Protein 3HPD (pdb70)

Organism: Pyrococcus horikoshii (strain ATCC 700860 / DSM 12428 / JCM 9974 / NBRC 100139 / OT-3) (NCBI:txid70601)

Secondary structure (DSSP, 8-state):
-HHHHHHHHHHHHH--EEEEE--TTTHHHHHHHHHHHT-EEEE---TTTHHHHHHH-SEEEEE-TT--HHHHHHHHHHHHHHHHHT--EEEE-TTBTTBHHHHHHHHHHHHH--SEEEEEHHHHHHHHHHH--HHHHHHHHHHHHHHTTSEEEEESSSEEEE-SS-EEEE----GGGGGSTTHHHHHHHHHHHHHTTS-HHHHHHHHHHHHHHHHHHHHHH--SHHHHHHHHHHHHHH--HHHHHHH--EEEE-

Foldseek 3Di:
DVLLQVLLVQLQVVQFEEEEQEDPVCPVVLQLLSVLSRHHYDYDQDPVCLLVVLVRGLAYEYYCQPDDPSSLVSLQVNLLNCVVVVRAYFYELPCAQVDVVSLVSSVSSLVSNHAEYEYAPNRLVNNLVVLVVVVVVQVSQLSSLVSSQHWYWHDDCWIWIGNNPWIKIFNFADPCVVVEPCLSVSLSSQLRSSVSRDHNRSSSNSSCQQQSLQLVVLCVVPVDHPSSSVSSSVSSNVDHDVSCVPRTDMDIDD

Sequence (254 aa):
MKFIIEALKRVRERRPLVHNITNFVVMNTTANALLALGASPVMAHAEEELEEMIRLADAVVINIGTLDSGWRRSMVKATEIANELGKPIVLDPVGAGATKFRTRVSLEILSRGVDVLKGNFGEISALLGEEGGEEEAKKLTMNAAREFNTTVAVTGAVDYVSDGRRTFAVYNGHELLGRVTGTGCMVAALTGAFVAVTEPLKATTSALVTFGIAAEKAYEEAKYPGSFHVKLYDWLYRINENVIRTYAKVREVE

Radius of gyration: 16.46 Å; Cα contacts (8 Å, |Δi|>4): 525; chains: 1; bounding box: 43×42×45 Å

CATH classification: 3.40.1190.20

Nearest PDB structures (foldseek):
  3hpd-assembly1_A  TM=1.004E+00  e=6.805E-45  Pyrococcus horikoshii OT3
  1ekq-assembly2_B  TM=9.619E-01  e=1.894E-26  Bacillus subtilis
  1esq-assembly1_B  TM=9.571E-01  e=2.449E-26  Bacillus subtilis
  5cge-assembly1_A  TM=9.390E-01  e=1.093E-20  Staphylococcus aureus subsp. aureus MRSA252
  6k28-assembly1_C  TM=9.525E-01  e=1.827E-20  Klebsiella pneumoniae

Structure (mmCIF, N/CA/C/O backbone):
data_3HPD
#
_entry.id   3HPD
#
_cell.length_a   112.242
_cell.length_b   112.242
_cell.length_c   112.242
_cell.angle_alpha   90.00
_cell.angle_beta   90.00
_cell.angle_gamma   90.00
#
_symmetry.space_group_name_H-M   'I 2 3'
#
loop_
_entity.id
_entity.type
_entity.pdbx_description
1 polymer 'Hydroxyethylthiazole kinase'
2 non-polymer 'PHOSPHATE ION'
3 water water
#
loop_
_atom_site.group_PDB
_atom_site.id
_atom_site.type_symbol
_atom_site.label_atom_id
_atom_site.label_alt_id
_atom_site.label_comp_id
_atom_site.label_asym_id
_atom_site.label_entity_id
_atom_site.label_seq_id
_atom_site.pdbx_PDB_ins_code
_atom_site.Cartn_x
_atom_site.Cartn_y
_atom_site.Cartn_z
_atom_site.occupancy
_atom_site.B_iso_or_equiv
_atom_site.auth_seq_id
_atom_site.auth_comp_id
_atom_site.auth_asym_id
_atom_site.auth_atom_id
_atom_site.pdbx_PDB_model_num
ATOM 1 N N . MET A 1 1 ? 13.097 26.823 57.349 1.00 41.46 1 MET A N 1
ATOM 2 C CA . MET A 1 1 ? 11.696 26.403 57.086 1.00 40.98 1 MET A CA 1
ATOM 3 C C . MET A 1 1 ? 10.795 27.439 57.770 1.00 39.39 1 MET A C 1
ATOM 4 O O . MET A 1 1 ? 10.988 27.762 58.941 1.00 38.87 1 MET A O 1
ATOM 9 N N . LYS A 1 2 ? 9.825 27.964 57.026 1.00 36.56 2 LYS A N 1
ATOM 10 C CA . LYS A 1 2 ? 8.911 29.004 57.508 1.00 33.05 2 LYS A CA 1
ATOM 11 C C . LYS A 1 2 ? 8.198 28.822 58.857 1.00 29.25 2 LYS A C 1
ATOM 12 O O . LYS A 1 2 ? 8.142 29.764 59.652 1.00 27.51 2 LYS A O 1
ATOM 18 N N . PHE A 1 3 ? 7.647 27.640 59.123 1.00 26.08 3 PHE A N 1
ATOM 19 C CA . PHE A 1 3 ? 6.944 27.436 60.388 1.00 22.37 3 PHE A CA 1
ATOM 20 C C . PHE A 1 3 ? 7.869 27.504 61.598 1.00 20.28 3 PHE A C 1
ATOM 21 O O . PHE A 1 3 ? 7.409 27.691 62.726 1.00 17.31 3 PHE A O 1
ATOM 29 N N . ILE A 1 4 ? 9.170 27.358 61.359 1.00 18.38 4 ILE A N 1
ATOM 30 C CA . ILE A 1 4 ? 10.155 27.412 62.439 1.00 18.35 4 ILE A CA 1
ATOM 31 C C . ILE A 1 4 ? 10.364 28.860 62.864 1.00 18.06 4 ILE A C 1
ATOM 32 O O . ILE A 1 4 ? 10.387 29.173 64.055 1.00 17.01 4 ILE A O 1
ATOM 37 N N . ILE A 1 5 ? 10.522 29.739 61.880 1.00 18.16 5 ILE A N 1
ATOM 38 C CA . ILE A 1 5 ? 10.713 31.160 62.143 1.00 19.13 5 ILE A CA 1
ATOM 39 C C . ILE A 1 5 ? 9.478 31.705 62.851 1.00 18.49 5 ILE A C 1
ATOM 40 O O . ILE A 1 5 ? 9.580 32.470 63.809 1.00 18.01 5 ILE A O 1
ATOM 45 N N . GLU A 1 6 ? 8.306 31.292 62.386 1.00 19.10 6 GLU A N 1
ATOM 46 C CA . GLU A 1 6 ? 7.064 31.750 62.987 1.00 19.87 6 GLU A CA 1
ATOM 47 C C . GLU A 1 6 ? 6.858 31.201 64.396 1.00 18.65 6 GLU A C 1
ATOM 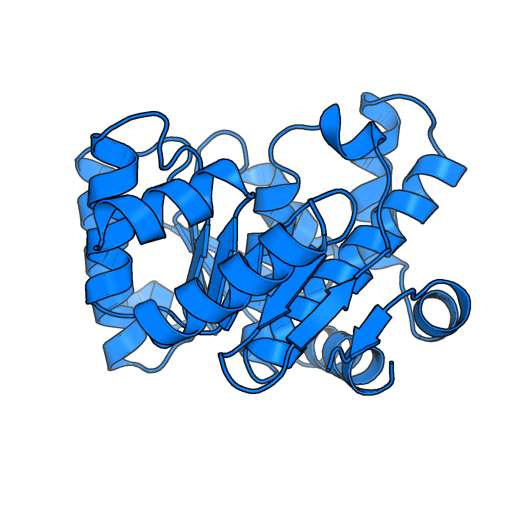48 O O . GLU A 1 6 ? 6.334 31.897 65.265 1.00 17.33 6 GLU A O 1
ATOM 54 N N . ALA A 1 7 ? 7.271 29.958 64.627 1.00 18.01 7 ALA A N 1
ATOM 55 C CA . ALA A 1 7 ? 7.127 29.357 65.952 1.00 17.64 7 ALA A CA 1
ATOM 56 C C . ALA A 1 7 ? 8.001 30.103 66.965 1.00 18.16 7 ALA A C 1
ATOM 57 O O . ALA A 1 7 ? 7.567 30.394 68.086 1.00 16.27 7 ALA A O 1
ATOM 59 N N . LEU A 1 8 ? 9.233 30.406 66.566 1.00 16.14 8 LEU A N 1
ATOM 60 C CA . LEU A 1 8 ? 10.161 31.117 67.438 1.00 16.03 8 LEU A CA 1
ATOM 61 C C . LEU A 1 8 ? 9.576 32.470 67.807 1.00 17.75 8 LEU A C 1
ATOM 62 O O . LEU A 1 8 ? 9.619 32.881 68.965 1.00 16.17 8 LEU A O 1
ATOM 67 N N . LYS A 1 9 ? 9.030 33.160 66.811 1.00 17.16 9 LYS A N 1
ATOM 68 C CA . LYS A 1 9 ? 8.429 34.463 67.042 1.00 18.46 9 LYS A CA 1
ATOM 69 C C . LYS A 1 9 ? 7.276 34.341 68.032 1.00 17.16 9 LYS A C 1
ATOM 70 O O . LYS A 1 9 ? 7.131 35.178 68.926 1.00 16.53 9 LYS A O 1
ATOM 76 N N . ARG A 1 10 ? 6.465 33.294 67.881 1.00 17.01 10 ARG A N 1
ATOM 77 C CA . ARG A 1 10 ? 5.333 33.076 68.780 1.00 18.90 10 ARG A CA 1
ATOM 78 C C . ARG A 1 10 ? 5.785 32.816 70.215 1.00 18.31 10 ARG A C 1
ATOM 79 O O . ARG A 1 10 ? 5.165 33.296 71.166 1.00 16.87 10 ARG A O 1
ATOM 87 N N . VAL A 1 11 ? 6.858 32.048 70.371 1.00 16.18 11 VAL A N 1
ATOM 88 C CA . VAL A 1 11 ? 7.375 31.757 71.704 1.00 15.34 11 VAL A CA 1
ATOM 89 C C . VAL A 1 11 ? 7.791 33.055 72.384 1.00 15.71 11 VAL A C 1
ATOM 90 O O . VAL A 1 11 ? 7.459 33.299 73.541 1.00 16.51 11 VAL A O 1
ATOM 94 N N . ARG A 1 12 ? 8.508 33.896 71.651 1.00 15.81 12 ARG A N 1
ATOM 95 C CA . ARG A 1 12 ? 8.982 35.150 72.207 1.00 16.62 12 ARG A CA 1
ATOM 96 C C . ARG A 1 12 ? 7.892 36.188 72.450 1.00 17.71 12 ARG A C 1
ATOM 97 O O . ARG A 1 12 ? 8.001 37.001 73.370 1.00 17.23 12 ARG A O 1
ATOM 105 N N . GLU A 1 13 ? 6.840 36.155 71.641 1.00 18.97 13 GLU A N 1
ATOM 106 C CA . GLU A 1 13 ? 5.739 37.100 71.812 1.00 20.91 13 GLU A CA 1
ATOM 107 C C . GLU A 1 13 ? 4.850 36.678 72.979 1.00 20.00 13 GLU A C 1
ATOM 108 O O . GLU A 1 13 ? 4.434 37.509 73.784 1.00 20.75 13 GLU A O 1
ATOM 114 N N . ARG A 1 14 ? 4.574 35.380 73.071 1.00 19.20 14 ARG A N 1
ATOM 115 C CA . ARG A 1 14 ? 3.711 34.850 74.121 1.00 18.96 14 ARG A CA 1
ATOM 116 C C . ARG A 1 14 ? 4.391 34.540 75.454 1.00 18.48 14 ARG A C 1
ATOM 117 O O . ARG A 1 14 ? 3.721 34.483 76.487 1.00 16.70 14 ARG A O 1
ATOM 125 N N . ARG A 1 15 ? 5.707 34.335 75.434 1.00 16.79 15 ARG A N 1
ATOM 126 C CA . ARG A 1 15 ? 6.459 34.032 76.654 1.00 17.75 15 ARG A CA 1
ATOM 127 C C . ARG A 1 15 ? 5.739 32.963 77.488 1.00 14.61 15 ARG A C 1
ATOM 128 O O . ARG A 1 15 ? 5.349 33.210 78.627 1.00 14.03 15 ARG A O 1
ATOM 136 N N . PRO A 1 16 ? 5.567 31.753 76.936 1.00 14.01 16 PRO A N 1
ATOM 137 C CA . PRO A 1 16 ? 4.882 30.683 77.667 1.00 12.00 16 PRO A CA 1
ATOM 138 C C . PRO A 1 16 ? 5.585 30.238 78.954 1.00 13.91 16 PRO A C 1
ATOM 139 O O . PRO A 1 16 ? 6.812 30.299 79.059 1.00 13.32 16 PRO A O 1
ATOM 143 N N . LEU A 1 17 ? 4.791 29.802 79.929 1.00 11.64 17 LEU A N 1
ATOM 144 C CA . LEU A 1 17 ? 5.321 29.310 81.198 1.00 11.42 17 LEU A CA 1
ATOM 145 C C . LEU A 1 17 ? 5.434 27.797 81.036 1.00 12.08 17 LEU A C 1
ATOM 146 O O . LEU A 1 17 ? 4.437 27.120 80.792 1.00 12.91 17 LEU A O 1
ATOM 151 N N . VAL A 1 18 ? 6.647 27.271 81.161 1.00 10.44 18 VAL A N 1
ATOM 152 C CA . VAL A 1 18 ? 6.865 25.841 80.994 1.00 10.37 18 VAL A CA 1
ATOM 153 C C . VAL A 1 18 ? 7.209 25.188 82.322 1.00 11.84 18 VAL A C 1
ATOM 154 O O . VAL A 1 18 ? 8.261 25.450 82.905 1.00 10.57 18 VAL A O 1
ATOM 158 N N . HIS A 1 19 ? 6.299 24.345 82.797 1.00 11.50 19 HIS A N 1
ATOM 159 C CA . HIS A 1 19 ? 6.469 23.641 84.060 1.00 11.74 19 HIS A CA 1
ATOM 160 C C . HIS A 1 19 ? 7.365 22.420 83.884 1.00 11.59 19 HIS A C 1
ATOM 161 O O . HIS A 1 19 ? 7.054 21.524 83.099 1.00 10.67 19 HIS A O 1
ATOM 168 N N . ASN A 1 20 ? 8.473 22.385 84.621 1.00 10.23 20 ASN A N 1
ATOM 169 C CA . ASN A 1 20 ? 9.408 21.266 84.543 1.00 11.10 20 ASN A CA 1
ATOM 170 C C . ASN A 1 20 ? 9.448 20.434 85.819 1.00 11.38 20 ASN A C 1
ATOM 171 O O . ASN A 1 20 ? 9.602 20.971 86.919 1.00 10.20 20 ASN A O 1
ATOM 176 N N . ILE A 1 21 ? 9.285 19.124 85.663 1.00 9.96 21 ILE A N 1
ATOM 177 C CA . ILE A 1 21 ? 9.403 18.179 86.769 1.00 11.41 21 ILE A CA 1
ATOM 178 C C . ILE A 1 21 ? 10.599 17.455 86.175 1.00 11.28 21 ILE A C 1
ATOM 179 O O . ILE A 1 21 ? 10.458 16.530 85.377 1.00 10.16 21 ILE A O 1
ATOM 184 N N . THR A 1 22 ? 11.786 17.905 86.558 1.00 11.94 22 THR A N 1
ATOM 185 C CA . THR A 1 22 ? 12.995 17.394 85.946 1.00 11.20 22 THR A CA 1
ATOM 186 C C . THR A 1 22 ? 14.075 16.807 86.860 1.00 10.28 22 THR A C 1
ATOM 187 O O . THR A 1 22 ? 13.843 16.585 88.051 1.00 10.92 22 THR A O 1
ATOM 191 N N . ASN A 1 23 ? 15.254 16.547 86.297 1.00 10.43 23 ASN A N 1
ATOM 192 C CA . ASN A 1 23 ? 16.337 15.945 87.072 1.00 9.09 23 ASN A CA 1
ATOM 193 C C . ASN A 1 23 ? 17.308 16.956 87.680 1.00 10.76 23 ASN A C 1
ATOM 194 O O . ASN A 1 23 ? 17.452 18.076 87.194 1.00 8.90 23 ASN A O 1
ATOM 199 N N . PHE A 1 24 ? 17.966 16.544 88.760 1.00 10.22 24 PHE A N 1
ATOM 200 C CA . PHE A 1 24 ? 18.881 17.407 89.498 1.00 10.65 24 PHE A CA 1
ATOM 201 C C . PHE A 1 24 ? 20.061 17.976 88.736 1.00 11.32 24 PHE A C 1
ATOM 202 O O . PHE A 1 24 ? 20.562 19.048 89.076 1.00 12.73 24 PHE A O 1
ATOM 210 N N . VAL A 1 25 ? 20.509 17.267 87.711 1.00 9.83 25 VAL A N 1
ATOM 211 C CA . VAL A 1 25 ? 21.654 17.716 86.932 1.00 10.76 25 VAL A CA 1
ATOM 212 C C . VAL A 1 25 ? 21.316 18.862 85.983 1.00 11.03 25 VAL A C 1
ATOM 213 O O . VAL A 1 25 ? 22.179 19.683 85.666 1.00 13.01 25 VAL A O 1
ATOM 217 N N . VAL A 1 26 ? 20.060 18.939 85.554 1.00 11.11 26 VAL A N 1
ATOM 218 C CA . VAL A 1 26 ? 19.669 19.966 84.588 1.00 10.74 26 VAL A CA 1
ATOM 219 C C . VAL A 1 26 ? 18.718 21.057 85.075 1.00 11.20 26 VAL A C 1
ATOM 220 O O . VAL A 1 26 ? 18.191 21.827 84.270 1.00 11.38 26 VAL A O 1
ATOM 224 N N . MET A 1 27 ? 18.512 21.134 86.385 1.00 12.50 27 MET A N 1
ATOM 225 C CA . MET A 1 27 ? 17.620 22.135 86.969 1.00 12.25 27 MET A CA 1
ATOM 226 C C . MET A 1 27 ? 17.908 23.568 86.517 1.00 12.88 27 MET A C 1
ATOM 227 O O . MET A 1 27 ? 17.038 24.247 85.976 1.00 12.76 27 MET A O 1
ATOM 232 N N . ASN A 1 28 ? 19.135 24.022 86.745 1.00 9.37 28 ASN A N 1
ATOM 233 C CA . ASN A 1 28 ? 19.537 25.385 86.396 1.00 9.41 28 ASN A CA 1
ATOM 234 C C . ASN A 1 28 ? 19.706 25.577 84.903 1.00 9.42 28 ASN A C 1
ATOM 235 O O . ASN A 1 28 ? 19.299 26.568 84.299 1.00 10.29 28 ASN A O 1
ATOM 240 N N . THR A 1 29 ? 20.347 24.582 84.335 1.00 10.31 29 THR A N 1
ATOM 241 C CA . THR A 1 29 ? 20.677 24.514 82.943 1.00 11.79 29 THR A CA 1
ATOM 242 C C . THR A 1 29 ? 19.448 24.622 82.004 1.00 11.58 29 THR A C 1
ATOM 243 O O . THR A 1 29 ? 19.431 25.453 81.083 1.00 11.00 29 THR A O 1
ATOM 247 N N . THR A 1 30 ? 18.401 23.837 82.247 1.00 9.30 30 THR A N 1
ATOM 248 C CA . THR A 1 30 ? 17.212 23.914 81.393 1.00 9.72 30 THR A CA 1
ATOM 249 C C . THR A 1 30 ? 16.393 25.176 81.666 1.00 10.06 30 THR A C 1
ATOM 250 O O . THR A 1 30 ? 15.714 25.692 80.771 1.00 8.87 30 THR A O 1
ATOM 254 N N . ALA A 1 31 ? 16.459 25.676 82.898 1.00 9.08 31 ALA A N 1
ATOM 255 C CA . ALA A 1 31 ? 15.739 26.892 83.256 1.00 8.76 31 ALA A CA 1
ATOM 256 C C . ALA A 1 31 ? 16.342 28.059 82.485 1.00 9.48 31 ALA A C 1
ATOM 257 O O . ALA A 1 31 ? 15.621 28.879 81.917 1.00 7.48 31 ALA A O 1
ATOM 259 N N . ASN A 1 32 ? 17.671 28.129 82.464 1.00 8.41 32 ASN A N 1
ATOM 260 C CA . ASN A 1 32 ? 18.342 29.202 81.751 1.00 7.94 32 ASN A CA 1
ATOM 261 C C . ASN A 1 32 ? 18.215 29.067 80.241 1.00 8.51 32 ASN A C 1
ATOM 262 O O . ASN A 1 32 ? 18.238 30.066 79.524 1.00 9.27 32 ASN A O 1
ATOM 267 N N . ALA A 1 33 ? 18.082 27.838 79.752 1.00 8.33 33 ALA A N 1
ATOM 268 C CA . ALA A 1 33 ? 17.917 27.632 78.319 1.00 8.97 33 ALA A CA 1
ATOM 269 C C . ALA A 1 33 ? 16.555 28.210 77.930 1.00 10.27 33 ALA A C 1
ATOM 270 O O . ALA A 1 33 ? 16.425 28.897 76.914 1.00 8.43 33 ALA A O 1
ATOM 272 N N . LEU A 1 34 ? 15.540 27.937 78.746 1.00 7.82 34 LEU A N 1
ATOM 273 C CA . LEU A 1 34 ? 14.202 28.451 78.478 1.00 9.78 34 LEU A CA 1
ATOM 274 C C . LEU A 1 34 ? 14.171 29.976 78.541 1.00 9.65 34 LEU A C 1
ATOM 275 O O . LEU A 1 34 ? 13.565 30.621 77.688 1.00 10.38 34 LEU A O 1
ATOM 280 N N . LEU A 1 35 ? 14.822 30.558 79.544 1.00 8.08 35 LEU A N 1
ATOM 281 C CA . LEU A 1 35 ? 14.842 32.018 79.663 1.00 7.95 35 LEU A CA 1
ATOM 282 C C . LEU A 1 35 ? 15.552 32.669 78.472 1.00 9.39 35 LEU A C 1
ATOM 283 O O . LEU A 1 35 ? 15.103 33.690 77.957 1.00 10.78 35 LEU A O 1
ATOM 288 N N . ALA A 1 36 ? 16.658 32.077 78.034 1.00 10.21 36 ALA A N 1
ATOM 289 C CA . ALA A 1 36 ? 17.401 32.626 76.903 1.00 10.33 36 ALA A CA 1
ATOM 290 C C . ALA A 1 36 ? 16.551 32.608 75.635 1.00 10.56 36 ALA A C 1
ATOM 291 O O . ALA A 1 36 ? 16.578 33.557 74.849 1.00 10.29 36 ALA A O 1
ATOM 293 N N . LEU A 1 37 ? 15.795 31.530 75.437 1.00 11.05 37 LEU A N 1
ATOM 294 C CA . LEU A 1 37 ? 14.946 31.403 74.252 1.00 11.59 37 LEU A CA 1
ATOM 295 C C . LEU A 1 37 ? 13.823 32.439 74.247 1.00 12.72 37 LEU A C 1
ATOM 296 O O . LEU A 1 37 ? 13.416 32.922 73.188 1.00 11.12 37 LEU A O 1
ATOM 301 N N . GLY A 1 38 ? 13.317 32.766 75.432 1.00 12.57 38 GLY A N 1
ATOM 302 C CA . GLY A 1 38 ? 12.239 33.737 75.528 1.00 12.41 38 GLY A CA 1
ATOM 303 C C . GLY A 1 38 ? 11.027 33.218 76.282 1.00 13.02 38 GLY A C 1
ATOM 304 O O . GLY A 1 38 ? 9.983 33.869 76.312 1.00 14.53 38 GLY A O 1
ATOM 305 N N . ALA A 1 39 ? 11.149 32.040 76.884 1.00 11.58 39 ALA A N 1
ATOM 306 C CA . ALA A 1 39 ? 10.042 31.464 77.647 1.00 10.75 39 ALA A CA 1
ATOM 307 C C . ALA A 1 39 ? 10.327 31.646 79.136 1.00 11.33 39 ALA A C 1
ATOM 308 O O . ALA A 1 39 ? 11.350 32.219 79.507 1.00 11.87 39 ALA A O 1
ATOM 310 N N . SER A 1 40 ? 9.414 31.173 79.981 1.00 10.74 40 SER A N 1
ATOM 311 C CA . SER A 1 40 ? 9.581 31.274 81.430 1.00 12.34 40 SER A CA 1
ATOM 312 C C . SER A 1 40 ? 9.508 29.885 82.055 1.00 12.11 40 SER A C 1
ATOM 313 O O . SER A 1 40 ? 8.543 29.152 81.847 1.00 13.28 40 SER A O 1
ATOM 316 N N . PRO A 1 41 ? 10.534 29.503 82.829 1.00 11.46 41 PRO A N 1
ATOM 317 C CA . PRO A 1 41 ? 10.507 28.181 83.451 1.00 11.05 41 PRO A CA 1
ATOM 318 C C . PRO A 1 41 ? 9.986 28.216 84.880 1.00 12.12 41 PRO A C 1
ATOM 319 O O . PRO A 1 41 ? 10.013 29.250 85.544 1.00 12.02 41 PRO A O 1
ATOM 323 N N . VAL A 1 42 ? 9.503 27.071 85.335 1.00 10.84 42 VAL A N 1
ATOM 324 C CA . VAL A 1 42 ? 9.068 26.911 86.710 1.00 11.50 42 VAL A CA 1
ATOM 325 C C . VAL A 1 42 ? 9.301 25.447 87.033 1.00 11.46 42 VAL A C 1
ATOM 326 O O . VAL A 1 42 ? 8.786 24.560 86.350 1.00 11.31 42 VAL A O 1
ATOM 330 N N . MET A 1 43 ? 10.129 25.199 88.042 1.00 11.75 43 MET A N 1
ATOM 331 C CA . MET A 1 43 ? 10.428 23.841 88.472 1.00 12.26 43 MET A CA 1
ATOM 332 C C . MET A 1 43 ? 9.665 23.572 89.765 1.00 14.90 43 MET A C 1
ATOM 333 O O . MET A 1 43 ? 9.853 24.270 90.762 1.00 16.72 43 MET A O 1
ATOM 338 N N . ALA A 1 44 ? 8.789 22.573 89.738 1.00 14.44 44 ALA A N 1
ATOM 339 C CA . ALA A 1 44 ? 7.994 22.217 90.907 1.00 12.83 44 ALA A CA 1
ATOM 340 C C . ALA A 1 44 ? 7.602 20.749 90.820 1.00 14.44 44 ALA A C 1
ATOM 341 O O . ALA A 1 44 ? 7.328 20.233 89.734 1.00 15.17 44 ALA A O 1
ATOM 343 N N . HIS A 1 45 ? 7.560 20.080 91.966 1.00 14.52 45 HIS A N 1
ATOM 344 C CA . HIS A 1 45 ? 7.226 18.662 91.993 1.00 13.89 45 HIS A CA 1
ATOM 345 C C . HIS A 1 45 ? 6.316 18.251 93.152 1.00 13.49 45 HIS A C 1
ATOM 346 O O . HIS A 1 45 ? 5.729 17.173 93.122 1.00 13.82 45 HIS A O 1
ATOM 353 N N . ALA A 1 46 ? 6.208 19.094 94.174 1.00 12.60 46 ALA A N 1
ATOM 354 C CA . ALA A 1 46 ? 5.389 18.753 95.336 1.00 12.22 46 ALA A CA 1
ATOM 355 C C . ALA A 1 46 ? 3.948 18.434 94.960 1.00 14.55 46 ALA A C 1
ATOM 356 O O . ALA A 1 46 ? 3.281 19.218 94.284 1.00 13.23 46 ALA A O 1
ATOM 358 N N . GLU A 1 47 ? 3.468 17.275 95.401 1.00 15.76 47 GLU A N 1
ATOM 359 C CA . GLU A 1 47 ? 2.101 16.879 95.096 1.00 17.84 47 GLU A CA 1
ATOM 360 C C . GLU A 1 47 ? 1.106 17.889 95.656 1.00 17.43 47 GLU A C 1
ATOM 361 O O . GLU A 1 47 ? -0.015 18.009 95.156 1.00 17.43 47 GLU A O 1
ATOM 367 N N . GLU A 1 48 ? 1.527 18.633 96.678 1.00 15.82 48 GLU A N 1
ATOM 368 C CA . GLU A 1 48 ? 0.668 19.638 97.290 1.00 14.59 48 GLU A CA 1
ATOM 369 C C . GLU A 1 48 ? 0.411 20.858 96.404 1.00 15.18 48 GLU A C 1
ATOM 370 O O . GLU A 1 48 ? -0.481 21.651 96.696 1.00 14.12 48 GLU A O 1
ATOM 376 N N . GLU A 1 49 ? 1.187 21.018 95.333 1.00 13.28 49 GLU A N 1
ATOM 377 C CA . GLU A 1 49 ? 0.996 22.161 94.444 1.00 13.55 49 GLU A CA 1
ATOM 378 C C . GLU A 1 49 ? 0.979 21.809 92.958 1.00 13.30 49 GLU A C 1
ATOM 379 O O . GLU A 1 49 ? 0.898 22.702 92.119 1.00 13.54 49 GLU A O 1
ATOM 385 N N . LEU A 1 50 ? 1.048 20.522 92.624 1.00 13.59 50 LEU A N 1
ATOM 386 C CA . LEU A 1 50 ? 1.043 20.123 91.217 1.00 14.09 50 LEU A CA 1
ATOM 387 C C . LEU A 1 50 ? -0.160 20.646 90.442 1.00 14.28 50 LEU A C 1
ATOM 388 O O . LEU A 1 50 ? -0.008 21.177 89.346 1.00 13.68 50 LEU A O 1
ATOM 393 N N . GLU A 1 51 ? -1.357 20.496 90.997 1.00 15.69 51 GLU A N 1
ATOM 394 C CA . GLU A 1 51 ? -2.542 20.960 90.284 1.00 17.17 51 GLU A CA 1
ATOM 395 C C . GLU A 1 51 ? -2.500 22.458 90.000 1.00 16.64 51 GLU A C 1
ATOM 396 O O . GLU A 1 51 ? -2.717 22.883 88.865 1.00 16.30 51 GLU A O 1
ATOM 402 N N . GLU A 1 52 ? -2.206 23.258 91.018 1.00 14.77 52 GLU A N 1
ATOM 403 C CA . GLU A 1 52 ? -2.156 24.705 90.832 1.00 14.28 52 GLU A CA 1
ATOM 404 C C . GLU A 1 52 ? -1.055 25.146 89.874 1.00 13.18 52 GLU A C 1
ATOM 405 O O . GLU A 1 52 ? -1.239 26.086 89.101 1.00 12.95 52 GLU A O 1
ATOM 411 N N . MET A 1 53 ? 0.084 24.464 89.916 1.00 13.57 53 MET A N 1
ATOM 412 C CA . MET A 1 53 ? 1.196 24.823 89.045 1.00 12.65 53 MET A CA 1
ATOM 413 C C . MET A 1 53 ? 0.923 24.440 87.585 1.00 12.08 53 MET A C 1
ATOM 414 O O . MET A 1 53 ? 1.207 25.215 86.672 1.00 13.08 53 MET A O 1
ATOM 419 N N . ILE A 1 54 ? 0.362 23.256 87.363 1.00 11.91 54 ILE A N 1
ATOM 420 C CA . ILE A 1 54 ? 0.063 22.809 86.004 1.00 12.98 54 ILE A CA 1
ATOM 421 C C . ILE A 1 54 ? -1.068 23.650 85.407 1.00 13.22 54 ILE A C 1
ATOM 422 O O . ILE A 1 54 ? -1.142 23.843 84.193 1.00 14.08 54 ILE A O 1
ATOM 427 N N . ARG A 1 55 ? -1.942 24.155 86.271 1.00 13.02 55 ARG A N 1
ATOM 428 C CA . ARG A 1 55 ? -3.049 25.006 85.838 1.00 12.96 55 ARG A CA 1
ATOM 429 C C . ARG A 1 55 ? -2.466 26.325 85.350 1.00 13.36 55 ARG A C 1
ATOM 430 O O . ARG A 1 55 ? -2.941 26.929 84.385 1.00 12.53 55 ARG A O 1
ATOM 438 N N . LEU A 1 56 ? -1.427 26.763 86.047 1.00 13.21 56 LEU A N 1
ATOM 439 C CA . LEU A 1 56 ? -0.743 28.012 85.752 1.00 14.44 56 LEU A CA 1
ATOM 440 C C . LEU A 1 56 ? 0.094 27.910 84.477 1.00 14.33 56 LEU A C 1
ATOM 441 O O . LEU A 1 56 ? 0.174 28.862 83.699 1.00 13.24 56 LEU A O 1
ATOM 446 N N . ALA A 1 57 ? 0.696 26.743 84.270 1.00 12.85 57 ALA A N 1
ATOM 447 C CA . ALA A 1 57 ? 1.567 26.488 83.122 1.00 14.89 57 ALA A CA 1
ATOM 448 C C . ALA A 1 57 ? 0.884 26.347 81.770 1.00 14.25 57 ALA A C 1
ATOM 449 O O . ALA A 1 57 ? -0.319 26.112 81.682 1.00 13.84 57 ALA A O 1
ATOM 451 N N . ASP A 1 58 ? 1.681 26.486 80.713 1.00 12.82 58 ASP A N 1
ATOM 452 C CA . ASP A 1 58 ? 1.193 26.362 79.348 1.00 13.41 58 ASP A CA 1
ATOM 453 C C . ASP A 1 58 ? 1.658 25.042 78.744 1.00 14.82 58 ASP A C 1
ATOM 454 O O . ASP A 1 58 ? 1.168 24.611 77.700 1.00 14.47 58 ASP A O 1
ATOM 459 N N . ALA A 1 59 ? 2.605 24.400 79.418 1.00 14.11 59 ALA A N 1
ATOM 460 C CA . ALA A 1 59 ? 3.134 23.122 78.971 1.00 11.82 59 ALA A CA 1
ATOM 461 C C . ALA A 1 59 ? 3.870 22.473 80.134 1.00 12.24 59 ALA A C 1
ATOM 462 O O . ALA A 1 59 ? 4.316 23.159 81.057 1.00 11.81 59 ALA A O 1
ATOM 464 N N . VAL A 1 60 ? 3.982 21.150 80.093 1.00 10.40 60 VAL A N 1
ATOM 465 C CA . VAL A 1 60 ? 4.664 20.410 81.145 1.00 10.47 60 VAL A CA 1
ATOM 466 C C . VAL A 1 60 ? 5.768 19.542 80.551 1.00 11.51 60 VAL A C 1
ATOM 467 O O . VAL A 1 60 ? 5.538 18.802 79.599 1.00 12.74 60 VAL A O 1
ATOM 471 N N . VAL A 1 61 ? 6.967 19.648 81.113 1.00 11.45 61 VAL A N 1
ATOM 472 C CA . VAL A 1 61 ? 8.107 18.856 80.659 1.00 11.57 61 VAL A CA 1
ATOM 473 C C . VAL A 1 61 ? 8.504 17.898 81.779 1.00 11.57 61 VAL A C 1
ATOM 474 O O . VAL A 1 61 ? 8.778 18.325 82.902 1.00 11.24 61 VAL A O 1
ATOM 478 N N . ILE A 1 62 ? 8.513 16.604 81.469 1.00 10.38 62 ILE A N 1
ATOM 479 C CA . ILE A 1 62 ? 8.877 15.575 82.437 1.00 10.66 62 ILE A CA 1
ATOM 480 C C . ILE A 1 62 ? 10.202 14.946 82.013 1.00 11.00 62 ILE A C 1
ATOM 481 O O . ILE A 1 62 ? 10.353 14.494 80.880 1.00 11.70 62 ILE A O 1
ATOM 486 N N . ASN A 1 63 ? 11.159 14.930 82.933 1.00 10.83 63 ASN A N 1
ATOM 487 C CA . ASN A 1 63 ? 12.490 14.388 82.674 1.00 10.45 63 ASN A CA 1
ATOM 488 C C . ASN A 1 63 ? 12.839 13.449 83.832 1.00 10.49 63 ASN A C 1
ATOM 489 O O . ASN A 1 63 ? 12.967 13.890 84.972 1.00 10.51 63 ASN A O 1
ATOM 494 N N . ILE A 1 64 ? 13.003 12.163 83.535 1.00 9.78 64 ILE A N 1
ATOM 495 C CA . ILE A 1 64 ? 13.288 11.155 84.563 1.00 10.59 64 ILE A CA 1
ATOM 496 C C . ILE A 1 64 ? 14.763 10.893 84.869 1.00 10.74 64 ILE A C 1
ATOM 497 O O . ILE A 1 64 ? 15.091 9.883 85.492 1.00 12.38 64 ILE A O 1
ATOM 502 N N . GLY A 1 65 ? 15.638 11.804 84.450 1.00 10.70 65 GLY A N 1
ATOM 503 C CA . GLY A 1 65 ? 17.072 11.639 84.659 1.00 10.56 65 GLY A CA 1
ATOM 504 C C . GLY A 1 65 ? 17.576 11.206 86.029 1.00 10.95 65 GLY A C 1
ATOM 505 O O . GLY A 1 65 ? 18.537 10.437 86.126 1.00 11.59 65 GLY A O 1
ATOM 506 N N . THR A 1 66 ? 16.955 11.708 87.091 1.00 9.90 66 THR A N 1
ATOM 507 C CA . THR A 1 66 ? 17.369 11.354 88.448 1.00 10.09 66 THR A CA 1
ATOM 508 C C . THR A 1 66 ? 16.150 11.012 89.293 1.00 10.82 66 THR A C 1
ATOM 509 O O . THR A 1 66 ? 16.032 11.451 90.433 1.00 10.48 66 THR A O 1
ATOM 513 N N . LEU A 1 67 ? 15.250 10.212 88.738 1.00 11.81 67 LEU A N 1
ATOM 514 C CA . LEU A 1 67 ? 14.033 9.849 89.451 1.00 14.13 67 LEU A CA 1
ATOM 515 C C . LEU A 1 67 ? 14.197 8.899 90.630 1.00 14.05 67 LEU A C 1
ATOM 516 O O . LEU A 1 67 ? 15.236 8.266 90.806 1.00 12.11 67 LEU A O 1
ATOM 521 N N . ASP A 1 68 ? 13.151 8.842 91.446 1.00 13.93 68 ASP A N 1
ATOM 522 C CA . ASP A 1 68 ? 13.064 7.932 92.581 1.00 15.19 68 ASP A CA 1
ATOM 523 C C . ASP A 1 68 ? 11.566 7.720 92.797 1.00 15.67 68 ASP A C 1
ATOM 524 O O . ASP A 1 68 ? 10.755 8.278 92.049 1.00 14.30 68 ASP A O 1
ATOM 529 N N . SER A 1 69 ? 11.187 6.908 93.781 1.00 15.20 69 SER A N 1
ATOM 530 C CA . SER A 1 69 ? 9.771 6.634 94.010 1.00 15.94 69 SER A CA 1
ATOM 531 C C . SER A 1 69 ? 8.938 7.892 94.238 1.00 15.04 69 SER A C 1
ATOM 532 O O . SER A 1 69 ? 7.802 7.984 93.766 1.00 14.40 69 SER A O 1
ATOM 535 N N . GLY A 1 70 ? 9.505 8.858 94.952 1.00 14.67 70 GLY A N 1
ATOM 536 C CA . GLY A 1 70 ? 8.790 10.093 95.221 1.00 14.93 70 GLY A CA 1
ATOM 537 C C . GLY A 1 70 ? 8.535 10.907 93.966 1.00 15.98 70 GLY A C 1
ATOM 538 O O . GLY A 1 70 ? 7.416 11.365 93.730 1.00 15.21 70 GLY A O 1
ATOM 539 N N . TRP A 1 71 ? 9.569 11.096 93.153 1.00 15.16 71 TRP A N 1
ATOM 540 C CA . TRP A 1 71 ? 9.415 11.868 91.927 1.00 15.88 71 TRP A CA 1
ATOM 541 C C . TRP A 1 71 ? 8.537 11.150 90.912 1.00 14.63 71 TRP A C 1
ATOM 542 O O . TRP A 1 71 ? 7.826 11.790 90.137 1.00 14.08 71 TRP A O 1
ATOM 553 N N . ARG A 1 72 ? 8.579 9.822 90.917 1.00 13.32 72 ARG A N 1
ATOM 554 C CA . ARG A 1 72 ? 7.763 9.043 89.987 1.00 14.27 72 ARG A CA 1
ATOM 555 C C . ARG A 1 72 ? 6.292 9.346 90.248 1.00 12.98 72 ARG A C 1
ATOM 556 O O . ARG A 1 72 ? 5.510 9.552 89.321 1.00 12.34 72 ARG A O 1
ATOM 564 N N . ARG A 1 73 ? 5.928 9.366 91.524 1.00 14.33 73 ARG A N 1
ATOM 565 C CA . ARG A 1 73 ? 4.558 9.645 91.932 1.00 15.23 73 ARG A CA 1
ATOM 566 C C . ARG A 1 73 ? 4.140 11.014 91.404 1.00 15.04 73 ARG A C 1
ATOM 567 O O . ARG A 1 73 ? 3.046 11.173 90.855 1.00 16.14 73 ARG A O 1
ATOM 575 N N . SER A 1 74 ? 5.019 12.001 91.561 1.00 13.88 74 SER A N 1
ATOM 576 C CA . SER A 1 74 ? 4.734 13.351 91.088 1.00 13.16 74 SER A CA 1
ATOM 577 C C . SER A 1 74 ? 4.599 13.406 89.567 1.00 14.13 74 SER A C 1
ATOM 578 O O . SER A 1 74 ? 3.706 14.067 89.039 1.00 13.57 74 SER A O 1
ATOM 581 N N . MET A 1 75 ? 5.487 12.712 88.864 1.00 13.63 75 MET A N 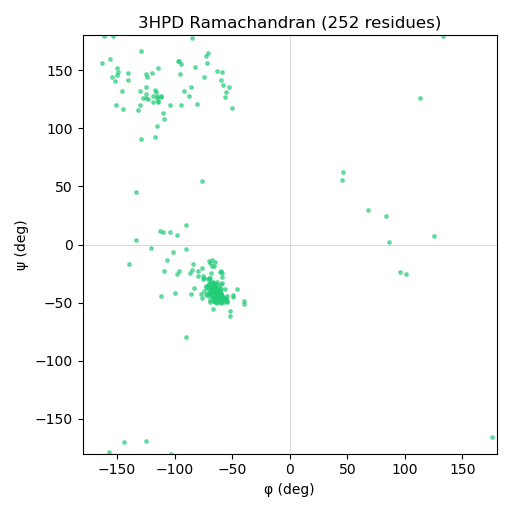1
ATOM 582 C CA . MET A 1 75 ? 5.463 12.704 87.405 1.00 14.40 75 MET A CA 1
ATOM 583 C C . MET A 1 75 ? 4.218 12.047 86.819 1.00 14.44 75 MET A C 1
ATOM 584 O O . MET A 1 75 ? 3.647 12.538 85.842 1.00 13.19 75 MET A O 1
ATOM 589 N N . VAL A 1 76 ? 3.798 10.936 87.414 1.00 14.06 76 VAL A N 1
ATOM 590 C CA . VAL A 1 76 ? 2.613 10.238 86.936 1.00 15.52 76 VAL A CA 1
ATOM 591 C C . VAL A 1 76 ? 1.369 11.075 87.221 1.00 15.66 76 VAL A C 1
ATOM 592 O O . VAL A 1 76 ? 0.478 11.184 86.379 1.00 16.32 76 VAL A O 1
ATOM 596 N N . LYS A 1 77 ? 1.320 11.677 88.405 1.00 15.00 77 LYS A N 1
ATOM 597 C CA . LYS A 1 77 ? 0.188 12.512 88.788 1.00 16.63 77 LYS A CA 1
ATOM 598 C C . LYS A 1 77 ? 0.124 13.738 87.883 1.00 17.03 77 LYS A C 1
ATOM 599 O O . LYS A 1 77 ? -0.953 14.145 87.448 1.00 15.49 77 LYS A O 1
ATOM 605 N N . ALA A 1 78 ? 1.285 14.326 87.604 1.00 15.81 78 ALA A N 1
ATOM 606 C CA . ALA A 1 78 ? 1.359 15.500 86.742 1.00 14.01 78 ALA A CA 1
ATOM 607 C C . ALA A 1 78 ? 0.831 15.172 85.353 1.00 14.34 78 ALA A C 1
ATOM 608 O O . ALA A 1 78 ? 0.128 15.972 84.740 1.00 13.23 78 ALA A O 1
ATOM 610 N N . THR A 1 79 ? 1.181 13.992 84.857 1.00 14.70 79 THR A N 1
ATOM 611 C CA . THR A 1 79 ? 0.739 13.569 83.536 1.00 15.17 79 THR A CA 1
ATOM 612 C C . THR A 1 79 ? -0.783 13.468 83.502 1.00 15.21 79 THR A C 1
ATOM 613 O O . THR A 1 79 ? -1.420 13.876 82.536 1.00 16.22 79 THR A O 1
ATOM 617 N N . GLU A 1 80 ? -1.367 12.930 84.565 1.00 15.81 80 GLU A N 1
ATOM 618 C CA . GLU A 1 80 ? -2.813 12.794 84.618 1.00 16.71 80 GLU A CA 1
ATOM 619 C C . GLU A 1 80 ? -3.491 14.164 84.706 1.00 15.68 80 GLU A C 1
ATOM 620 O O . GLU A 1 80 ? -4.500 14.406 84.050 1.00 15.01 80 GLU A O 1
ATOM 626 N N . ILE A 1 81 ? -2.922 15.064 85.503 1.00 15.67 81 ILE A N 1
ATOM 627 C CA . ILE A 1 81 ? -3.469 16.412 85.657 1.00 15.21 81 ILE A CA 1
ATOM 628 C C . ILE A 1 81 ? -3.372 17.196 84.348 1.00 14.21 81 ILE A C 1
ATOM 629 O O . ILE A 1 81 ? -4.347 17.811 83.905 1.00 13.31 81 ILE A O 1
ATOM 634 N N . ALA A 1 82 ? -2.195 17.171 83.730 1.00 11.38 82 ALA A N 1
ATOM 635 C CA . ALA A 1 82 ? -1.982 17.878 82.475 1.00 12.79 82 ALA A CA 1
ATOM 636 C C . ALA A 1 82 ? -2.927 17.378 81.386 1.00 13.86 82 ALA A C 1
ATOM 637 O O . ALA A 1 82 ? -3.481 18.174 80.634 1.00 13.35 82 ALA A O 1
ATOM 639 N N . ASN A 1 83 ? -3.111 16.064 81.294 1.00 14.96 83 ASN A N 1
ATOM 640 C CA . ASN A 1 83 ? -4.003 15.525 80.273 1.00 16.15 83 ASN A CA 1
ATOM 641 C C . ASN A 1 83 ? -5.457 15.926 80.513 1.00 16.29 83 ASN A C 1
ATOM 642 O O . ASN A 1 83 ? -6.192 16.191 79.566 1.00 16.61 83 ASN A O 1
ATOM 647 N N . GLU A 1 84 ? -5.873 15.978 81.773 1.00 17.53 84 GLU A N 1
ATOM 648 C CA . GLU A 1 84 ? -7.243 16.375 82.081 1.00 19.24 84 GLU A CA 1
ATOM 649 C C . GLU A 1 84 ? -7.473 17.823 81.649 1.00 18.85 84 GLU A C 1
ATOM 650 O O . GLU A 1 84 ? -8.538 18.163 81.135 1.00 17.59 84 GLU A O 1
ATOM 656 N N . LEU A 1 85 ? -6.465 18.668 81.851 1.00 16.71 85 LEU A N 1
ATOM 657 C CA . LEU A 1 85 ? -6.553 20.086 81.502 1.00 16.96 85 LEU A CA 1
ATOM 658 C C . LEU A 1 85 ? -6.229 20.383 80.042 1.00 17.66 85 LEU A C 1
ATOM 659 O O . LEU A 1 85 ? -6.543 21.460 79.531 1.00 18.18 85 LEU A O 1
ATOM 664 N N . GLY A 1 86 ? -5.587 19.437 79.371 1.00 16.91 86 GLY A N 1
ATOM 665 C CA . GLY A 1 86 ? -5.234 19.662 77.985 1.00 17.35 86 GLY A CA 1
ATOM 666 C C . GLY A 1 86 ? -3.938 20.438 77.834 1.00 16.00 86 GLY A C 1
ATOM 667 O O . GLY A 1 86 ? -3.728 21.108 76.826 1.00 18.62 86 GLY A O 1
ATOM 668 N N . LYS A 1 87 ? -3.074 20.376 78.842 1.00 15.85 87 LYS A N 1
ATOM 669 C CA . LYS A 1 87 ? -1.786 21.057 78.762 1.00 15.31 87 LYS A CA 1
ATOM 670 C C . LYS A 1 87 ? -0.822 20.077 78.084 1.00 14.99 87 LYS A C 1
ATOM 671 O O . LYS A 1 87 ? -0.699 18.929 78.509 1.00 15.35 87 LYS A O 1
ATOM 677 N N . PRO A 1 88 ? -0.133 20.511 77.015 1.00 13.56 88 PRO A N 1
ATOM 678 C CA . PRO A 1 88 ? 0.794 19.598 76.341 1.00 13.24 88 PRO A CA 1
ATOM 679 C C . PRO A 1 88 ? 1.917 19.082 77.236 1.00 13.30 88 PRO A C 1
ATOM 680 O O . PRO A 1 88 ? 2.456 19.819 78.064 1.00 13.37 88 PRO A O 1
ATOM 684 N N . ILE A 1 89 ? 2.254 17.807 77.063 1.00 11.74 89 ILE A N 1
ATOM 685 C CA . ILE A 1 89 ? 3.298 17.162 77.851 1.00 10.99 89 ILE A CA 1
ATOM 686 C C . ILE A 1 89 ? 4.467 16.689 76.992 1.00 11.26 89 ILE A C 1
ATOM 687 O O . ILE A 1 89 ? 4.267 16.066 75.950 1.00 11.22 89 ILE A O 1
ATOM 692 N N . VAL A 1 90 ? 5.684 16.993 77.439 1.00 10.35 90 VAL A N 1
ATOM 693 C CA . VAL A 1 90 ? 6.899 16.563 76.752 1.00 10.87 90 VAL A CA 1
ATOM 694 C C . VAL A 1 90 ? 7.621 15.608 77.698 1.00 9.88 90 VAL A C 1
ATOM 695 O O . VAL A 1 90 ? 7.880 15.952 78.853 1.00 11.04 90 VAL A O 1
ATOM 699 N N . LEU A 1 91 ? 7.934 14.410 77.220 1.00 9.33 91 LEU A N 1
ATOM 700 C CA . LEU A 1 91 ? 8.634 13.435 78.048 1.00 10.50 91 LEU A CA 1
ATOM 701 C C . LEU A 1 91 ? 10.020 13.120 77.507 1.00 10.93 91 LEU A C 1
ATOM 702 O O . LEU A 1 91 ? 10.173 12.798 76.335 1.00 10.74 91 LEU A O 1
ATOM 707 N N . ASP A 1 92 ? 11.028 13.228 78.366 1.00 11.76 92 ASP A N 1
ATOM 708 C CA . ASP A 1 92 ? 12.391 12.891 77.981 1.00 12.91 92 ASP A CA 1
ATOM 709 C C . ASP A 1 92 ? 12.727 11.697 78.869 1.00 12.18 92 ASP A C 1
ATOM 710 O O . ASP A 1 92 ? 13.021 11.861 80.056 1.00 12.44 92 ASP A O 1
ATOM 715 N N . PRO A 1 93 ? 12.683 10.480 78.302 1.00 12.39 93 PRO A N 1
ATOM 716 C CA . PRO A 1 93 ? 12.957 9.211 78.986 1.00 12.73 93 PRO A CA 1
ATOM 717 C C . PRO A 1 93 ? 14.435 8.944 79.227 1.00 12.94 93 PRO A C 1
ATOM 718 O O . PRO A 1 93 ? 14.949 7.891 78.841 1.00 14.29 93 PRO A O 1
ATOM 722 N N . VAL A 1 94 ? 15.110 9.889 79.873 1.00 12.28 94 VAL A N 1
ATOM 723 C CA . VAL A 1 94 ? 16.537 9.758 80.142 1.00 13.08 94 VAL A CA 1
ATOM 724 C C . VAL A 1 94 ? 16.915 8.427 80.783 1.00 13.36 94 VAL A C 1
ATOM 725 O O . VAL A 1 94 ? 16.480 8.108 81.888 1.00 13.83 94 VAL A O 1
ATOM 729 N N . GLY A 1 95 ? 17.724 7.646 80.079 1.00 14.55 95 GLY A N 1
ATOM 730 C CA . GLY A 1 95 ? 18.159 6.378 80.629 1.00 14.66 95 GLY A CA 1
ATOM 731 C C . GLY A 1 95 ? 17.247 5.189 80.408 1.00 14.86 95 GLY A C 1
ATOM 732 O O . GLY A 1 95 ? 17.542 4.100 80.899 1.00 16.14 95 GLY A O 1
ATOM 733 N N . ALA A 1 96 ? 16.139 5.378 79.695 1.00 14.14 96 ALA A N 1
ATOM 734 C CA . ALA A 1 96 ? 15.248 4.256 79.423 1.00 13.04 96 ALA A CA 1
ATOM 735 C C . ALA A 1 96 ? 16.113 3.221 78.707 1.00 15.01 96 ALA A C 1
ATOM 736 O O . ALA A 1 96 ? 16.921 3.570 77.848 1.00 14.77 96 ALA A O 1
ATOM 738 N N . GLY A 1 97 ? 15.959 1.953 79.073 1.00 16.60 97 GLY A N 1
ATOM 739 C CA . GLY A 1 97 ? 16.764 0.912 78.459 1.00 17.53 97 GLY A CA 1
ATOM 740 C C . GLY A 1 97 ? 17.986 0.594 79.304 1.00 18.69 97 GLY A C 1
ATOM 741 O O . GLY A 1 97 ? 18.545 -0.502 79.215 1.00 20.36 97 GLY A O 1
ATOM 742 N N . ALA A 1 98 ? 18.401 1.556 80.126 1.00 17.40 98 ALA A N 1
ATOM 743 C CA . ALA A 1 98 ? 19.556 1.382 81.009 1.00 17.25 98 ALA A CA 1
ATOM 744 C C . ALA A 1 98 ? 19.144 0.654 82.289 1.00 16.25 98 ALA A C 1
ATOM 745 O O . ALA A 1 98 ? 19.905 -0.146 82.834 1.00 16.89 98 ALA A O 1
ATOM 747 N N . THR A 1 99 ? 17.947 0.954 82.782 1.00 15.10 99 THR A N 1
ATOM 748 C CA . THR A 1 99 ? 17.431 0.292 83.977 1.00 14.12 99 THR A CA 1
ATOM 749 C C . THR A 1 99 ? 15.951 0.037 83.741 1.00 14.80 99 THR A C 1
ATOM 750 O O . THR A 1 99 ? 15.290 0.809 83.042 1.00 14.53 99 THR A O 1
ATOM 754 N N . LYS A 1 100 ? 15.439 -1.051 84.306 1.00 14.30 100 LYS A N 1
ATOM 755 C CA . LYS A 1 100 ? 14.033 -1.401 84.149 1.00 15.88 100 LYS A CA 1
ATOM 756 C C . LYS A 1 100 ? 13.158 -0.316 84.763 1.00 15.67 100 LYS A C 1
ATOM 757 O O . LYS A 1 100 ? 12.081 -0.011 84.253 1.00 15.27 100 LYS A O 1
ATOM 763 N N . PHE A 1 101 ? 13.629 0.255 85.867 1.00 15.53 101 PHE A N 1
ATOM 764 C CA . PHE A 1 101 ? 12.906 1.309 86.572 1.00 15.43 101 PHE A CA 1
ATOM 765 C C . PHE A 1 101 ? 12.591 2.479 85.641 1.00 15.01 101 PHE A C 1
ATOM 766 O O . PHE A 1 101 ? 11.465 2.972 85.612 1.00 16.06 101 PHE A O 1
ATOM 774 N N . ARG A 1 102 ? 13.584 2.914 84.870 1.00 13.25 102 ARG A N 1
ATOM 775 C CA . ARG A 1 102 ? 13.390 4.028 83.949 1.00 12.50 102 ARG A CA 1
ATOM 776 C C . ARG A 1 102 ? 12.506 3.651 82.769 1.00 12.19 102 ARG A C 1
ATOM 777 O O . ARG A 1 102 ? 11.691 4.451 82.315 1.00 13.13 102 ARG A O 1
ATOM 785 N N . THR A 1 103 ? 12.666 2.427 82.279 1.00 13.53 103 THR A N 1
ATOM 786 C CA . THR A 1 103 ? 11.857 1.950 81.164 1.00 15.34 103 THR A CA 1
ATOM 787 C C . THR A 1 103 ? 10.408 1.832 81.629 1.00 15.42 103 THR A C 1
ATOM 788 O O . THR A 1 103 ? 9.479 2.261 80.938 1.00 14.74 103 THR A O 1
ATOM 792 N N . ARG A 1 104 ? 10.227 1.251 82.811 1.00 16.12 104 ARG A N 1
ATOM 793 C CA . ARG A 1 104 ? 8.898 1.061 83.384 1.00 17.91 104 ARG A CA 1
ATOM 794 C C . ARG A 1 104 ? 8.156 2.378 83.594 1.00 16.48 104 ARG A C 1
ATOM 795 O O . ARG A 1 104 ? 7.002 2.520 83.183 1.00 14.87 104 ARG A O 1
ATOM 803 N N . VAL A 1 105 ? 8.814 3.338 84.234 1.00 14.76 105 VAL A N 1
ATOM 804 C CA . VAL A 1 105 ? 8.190 4.632 84.489 1.00 15.08 105 VAL A CA 1
ATOM 805 C C . VAL A 1 105 ? 7.881 5.369 83.187 1.00 13.84 105 VAL A C 1
ATOM 806 O O . VAL A 1 105 ? 6.838 6.014 83.064 1.00 14.72 105 VAL A O 1
ATOM 810 N N . SER A 1 106 ? 8.778 5.272 82.212 1.00 13.26 106 SER A N 1
ATOM 811 C CA . SER A 1 106 ? 8.556 5.931 80.930 1.00 12.67 106 SER A CA 1
ATOM 812 C C . SER A 1 106 ? 7.302 5.371 80.256 1.00 14.62 106 SER A C 1
ATOM 813 O O . SER A 1 106 ? 6.466 6.125 79.760 1.00 14.98 106 SER A O 1
ATOM 816 N N . LEU A 1 107 ? 7.173 4.049 80.242 1.00 14.86 107 LEU A N 1
ATOM 817 C CA . LEU A 1 107 ? 6.015 3.412 79.619 1.00 16.38 107 LEU A CA 1
ATOM 818 C C . LEU A 1 107 ? 4.725 3.736 80.365 1.00 15.79 107 LEU A C 1
ATOM 819 O O . LEU A 1 107 ? 3.659 3.848 79.758 1.00 16.68 107 LEU A O 1
ATOM 824 N N . GLU A 1 108 ? 4.831 3.897 81.680 1.00 16.55 108 GLU A N 1
ATOM 825 C CA . GLU A 1 108 ? 3.685 4.218 82.520 1.00 18.43 108 GLU A CA 1
ATOM 826 C C . GLU A 1 108 ? 3.139 5.595 82.137 1.00 18.30 108 GLU A C 1
ATOM 827 O O . GLU A 1 108 ? 1.927 5.799 82.035 1.00 18.42 108 GLU A O 1
ATOM 833 N N . ILE A 1 109 ? 4.047 6.540 81.92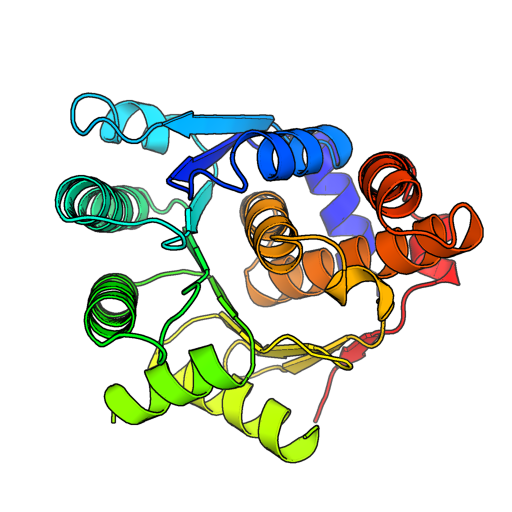4 1.00 15.74 109 ILE A N 1
ATOM 834 C CA . ILE A 1 109 ? 3.671 7.894 81.541 1.00 15.17 109 ILE A CA 1
ATOM 835 C C . ILE A 1 109 ? 3.132 7.892 80.108 1.00 17.03 109 ILE A C 1
ATOM 836 O O . ILE A 1 109 ? 2.129 8.545 79.805 1.00 17.08 109 ILE A O 1
ATOM 841 N N . LEU A 1 110 ? 3.798 7.146 79.231 1.00 15.87 110 LEU A N 1
ATOM 842 C CA . LEU A 1 110 ? 3.376 7.053 77.838 1.00 16.01 110 LEU A CA 1
ATOM 843 C C . LEU A 1 110 ? 1.995 6.411 77.713 1.00 17.39 110 LEU A C 1
ATOM 844 O O . LEU A 1 110 ? 1.222 6.750 76.814 1.00 16.54 110 LEU A O 1
ATOM 849 N N . SER A 1 111 ? 1.686 5.488 78.618 1.00 17.95 111 SER A N 1
ATOM 850 C CA . SER A 1 111 ? 0.397 4.808 78.592 1.00 19.83 111 SER A CA 1
ATOM 851 C C . SER A 1 111 ? -0.723 5.805 78.864 1.00 20.08 111 SER A C 1
ATOM 852 O O . SER A 1 111 ? -1.803 5.714 78.286 1.00 20.54 111 SER A O 1
ATOM 855 N N . ARG A 1 112 ? -0.461 6.759 79.749 1.00 18.90 112 ARG A N 1
ATOM 856 C CA . ARG A 1 112 ? -1.454 7.770 80.066 1.00 19.69 112 ARG A CA 1
ATOM 857 C C . ARG A 1 112 ? -1.541 8.780 78.927 1.00 19.22 112 ARG A C 1
ATOM 858 O O . ARG A 1 112 ? -2.600 9.356 78.680 1.00 19.80 112 ARG A O 1
ATOM 866 N N . GLY A 1 113 ? -0.429 8.981 78.224 1.00 18.50 113 GLY A N 1
ATOM 867 C CA . GLY A 1 113 ? -0.430 9.889 77.092 1.00 16.58 113 GLY A CA 1
ATOM 868 C C . GLY A 1 113 ? 0.384 11.161 77.207 1.00 16.80 113 GLY A C 1
ATOM 869 O O . GLY A 1 113 ? 0.223 11.934 78.152 1.00 17.46 113 GLY A O 1
ATOM 870 N N . VAL A 1 114 ? 1.267 11.369 76.234 1.00 14.92 114 VAL A N 1
ATOM 871 C CA . VAL A 1 114 ? 2.100 12.564 76.175 1.00 14.78 114 VAL A CA 1
ATOM 872 C C . VAL A 1 114 ? 1.946 13.141 74.772 1.00 14.74 114 VAL A C 1
ATOM 873 O O . VAL A 1 114 ? 1.428 12.475 73.875 1.00 14.67 114 VAL A O 1
ATOM 877 N N . ASP A 1 115 ? 2.393 14.375 74.582 1.00 14.33 115 ASP A N 1
ATOM 878 C CA . ASP A 1 115 ? 2.281 15.029 73.288 1.00 14.97 115 ASP A CA 1
ATOM 879 C C . ASP A 1 115 ? 3.562 14.944 72.478 1.00 13.74 115 ASP A C 1
ATOM 880 O O . ASP A 1 115 ? 3.533 15.002 71.252 1.00 13.64 115 ASP A O 1
ATOM 885 N N . VAL A 1 116 ? 4.685 14.804 73.174 1.00 13.40 116 VAL A N 1
ATOM 886 C CA . VAL A 1 116 ? 5.987 14.678 72.531 1.00 11.28 116 VAL A CA 1
ATOM 887 C C . VAL A 1 116 ? 6.864 13.743 73.351 1.00 10.50 116 VAL A C 1
ATOM 888 O O . VAL A 1 116 ? 6.942 13.871 74.574 1.00 11.61 116 VAL A O 1
ATOM 892 N N . LEU A 1 117 ? 7.493 12.787 72.675 1.00 10.95 117 LEU A N 1
ATOM 893 C CA . LEU A 1 117 ? 8.420 11.847 73.314 1.00 11.61 117 LEU A CA 1
ATOM 894 C C . LEU A 1 117 ? 9.733 12.138 72.601 1.00 12.38 117 LEU A C 1
ATOM 895 O O . LEU A 1 117 ? 9.825 12.048 71.386 1.00 14.04 117 LEU A O 1
ATOM 900 N N . LYS A 1 118 ? 10.750 12.496 73.374 1.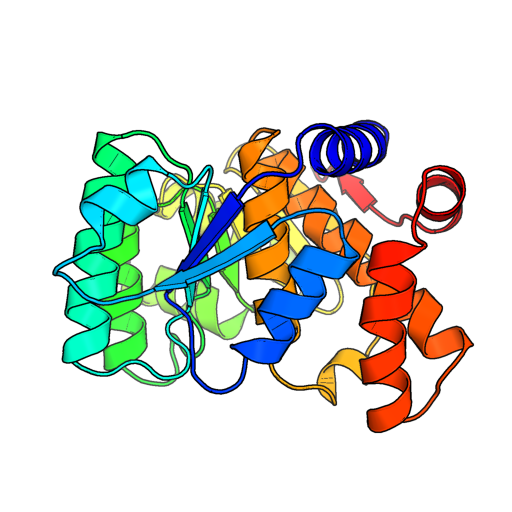00 11.89 118 LYS A N 1
ATOM 901 C CA . LYS A 1 118 ? 12.047 12.824 72.805 1.00 13.99 118 LYS A CA 1
ATOM 902 C C . LYS A 1 118 ? 13.223 12.121 73.454 1.00 12.97 118 LYS A C 1
ATOM 903 O O . LYS A 1 118 ? 13.475 12.306 74.619 1.00 12.45 118 LYS A O 1
ATOM 909 N N . GLY A 1 119 ? 13.975 11.344 72.695 1.00 11.69 119 GLY A N 1
ATOM 910 C CA . GLY A 1 119 ? 15.120 10.656 73.250 1.00 13.01 119 GLY A CA 1
ATOM 911 C C . GLY A 1 119 ? 16.096 10.203 72.197 1.00 13.46 119 GLY A C 1
ATOM 912 O O . GLY A 1 119 ? 15.854 10.427 71.012 1.00 13.78 119 GLY A O 1
ATOM 913 N N . ASN A 1 120 ? 17.197 9.573 72.604 1.00 13.52 120 ASN A N 1
ATOM 914 C CA . ASN A 1 120 ? 18.159 9.093 71.618 1.00 14.38 120 ASN A CA 1
ATOM 915 C C . ASN A 1 120 ? 17.734 7.722 71.100 1.00 14.99 120 ASN A C 1
ATOM 916 O O . ASN A 1 120 ? 16.733 7.162 71.547 1.00 14.46 120 ASN A O 1
ATOM 921 N N . PHE A 1 121 ? 18.497 7.182 70.157 1.00 15.39 121 PHE A N 1
ATOM 922 C CA . PHE A 1 121 ? 18.165 5.893 69.564 1.00 16.25 121 PHE A CA 1
ATOM 923 C C . PHE A 1 121 ? 17.985 4.764 70.579 1.00 16.17 121 PHE A C 1
ATOM 924 O O . PHE A 1 121 ? 16.997 4.039 70.532 1.00 17.67 121 PHE A O 1
ATOM 932 N N . GLY A 1 122 ? 18.940 4.618 71.491 1.00 16.06 122 GLY A N 1
ATOM 933 C CA . GLY A 1 122 ? 18.853 3.561 72.483 1.00 15.41 122 GLY A CA 1
ATOM 934 C C . GLY A 1 122 ? 17.626 3.640 73.373 1.00 15.92 122 GLY A C 1
ATOM 935 O O . GLY A 1 122 ? 16.976 2.625 73.639 1.00 15.93 122 GLY A O 1
ATOM 936 N N . GLU A 1 123 ? 17.301 4.845 73.828 1.00 15.57 123 GLU A N 1
ATOM 937 C CA . GLU A 1 123 ? 16.151 5.047 74.705 1.00 15.96 123 GLU A CA 1
ATOM 938 C C . GLU A 1 123 ? 14.827 4.750 74.015 1.00 15.77 123 GLU A C 1
ATOM 939 O O . GLU A 1 123 ? 13.993 4.025 74.554 1.00 15.89 123 GLU A O 1
ATOM 945 N N . ILE A 1 124 ? 14.628 5.300 72.821 1.00 15.74 124 ILE A N 1
ATOM 946 C CA . ILE A 1 124 ? 13.381 5.066 72.108 1.00 16.52 124 ILE A CA 1
ATOM 947 C C . ILE A 1 124 ? 13.256 3.620 71.627 1.00 17.27 124 ILE A C 1
ATOM 948 O O . ILE A 1 124 ? 12.170 3.048 71.648 1.00 18.31 124 ILE A O 1
ATOM 953 N N . SER A 1 125 ? 14.364 3.020 71.205 1.00 18.95 125 SER A N 1
ATOM 954 C CA . SER A 1 125 ? 14.309 1.640 70.739 1.00 20.79 125 SER A CA 1
ATOM 955 C C . SER A 1 125 ? 13.968 0.713 71.904 1.00 19.74 125 SER A C 1
ATOM 956 O O . SER A 1 125 ? 13.260 -0.275 71.732 1.00 19.71 125 SER A O 1
ATOM 959 N N . ALA A 1 126 ? 14.463 1.043 73.093 1.00 20.05 126 ALA A N 1
ATOM 960 C CA . ALA A 1 126 ? 14.188 0.233 74.275 1.00 20.46 126 ALA A CA 1
ATOM 961 C C . ALA A 1 126 ? 12.713 0.325 74.664 1.00 20.08 126 ALA A C 1
ATOM 962 O O . ALA A 1 126 ? 12.115 -0.661 75.096 1.00 19.89 126 ALA A O 1
ATOM 964 N N . LEU A 1 127 ? 12.130 1.510 74.508 1.00 19.18 127 LEU A N 1
ATOM 965 C CA . LEU A 1 127 ? 10.724 1.719 74.845 1.00 20.27 127 LEU A CA 1
ATOM 966 C C . LEU A 1 127 ? 9.796 1.006 73.869 1.00 21.48 127 LEU A C 1
ATOM 967 O O . LEU A 1 127 ? 8.790 0.423 74.270 1.00 19.87 127 LEU A O 1
ATOM 972 N N . LEU A 1 128 ? 10.130 1.065 72.585 1.00 22.50 128 LEU A N 1
ATOM 973 C CA . LEU A 1 128 ? 9.321 0.412 71.563 1.00 25.24 128 LEU A CA 1
ATOM 974 C C . LEU A 1 128 ? 9.469 -1.104 71.674 1.00 27.53 128 LEU A C 1
ATOM 975 O O . LEU A 1 128 ? 8.518 -1.852 71.436 1.00 27.57 128 LEU A O 1
ATOM 980 N N . GLY A 1 129 ? 10.668 -1.547 72.038 1.00 29.11 129 GLY A N 1
ATOM 981 C CA . GLY A 1 129 ? 10.921 -2.968 72.176 1.00 32.59 129 GLY A CA 1
ATOM 982 C C . GLY A 1 129 ? 10.195 -3.566 73.363 1.00 35.41 129 GLY A C 1
ATOM 983 O O . GLY A 1 129 ? 9.518 -4.586 73.237 1.00 36.03 129 GLY A O 1
ATOM 984 N N . GLU A 1 130 ? 10.338 -2.928 74.520 1.00 37.85 130 GLU A N 1
ATOM 985 C CA . GLU A 1 130 ? 9.693 -3.393 75.743 1.00 41.15 130 GLU A CA 1
ATOM 986 C C . GLU A 1 130 ? 8.178 -3.350 75.576 1.00 43.07 130 GLU A C 1
ATOM 987 O O . GLU A 1 130 ? 7.475 -4.286 75.955 1.00 43.18 130 GLU A O 1
ATOM 993 N N . GLU A 1 131 ? 7.683 -2.259 75.000 1.00 45.00 131 GLU A N 1
ATOM 994 C CA . GLU A 1 131 ? 6.252 -2.081 74.779 1.00 46.94 131 GLU A CA 1
ATOM 995 C C . GLU A 1 131 ? 5.654 -3.255 74.010 1.00 47.84 131 GLU A C 1
ATOM 996 O O . GLU A 1 131 ? 4.586 -3.758 74.363 1.00 48.48 131 GLU A O 1
ATOM 1002 N N . GLY A 1 132 ? 6.348 -3.692 72.964 1.00 48.21 132 GLY A N 1
ATOM 1003 C CA . GLY A 1 132 ? 5.858 -4.801 72.164 1.00 48.57 132 GLY A CA 1
ATOM 1004 C C . GLY A 1 132 ? 6.328 -6.158 72.651 1.00 49.41 132 GLY A C 1
ATOM 1005 O O . GLY A 1 132 ? 6.662 -7.034 71.852 1.00 50.24 132 GLY A O 1
ATOM 1006 N N . GLY A 1 143 ? 22.479 4.258 60.468 1.00 39.81 143 GLY A N 1
ATOM 1007 C CA . GLY A 1 143 ? 21.585 4.831 61.453 1.00 39.96 143 GLY A CA 1
ATOM 1008 C C . GLY A 1 143 ? 20.382 5.551 60.869 1.00 39.79 143 GLY A C 1
ATOM 1009 O O . GLY A 1 143 ? 19.271 5.395 61.367 1.00 40.26 143 GLY A O 1
ATOM 1010 N N . GLU A 1 144 ? 20.588 6.320 59.803 1.00 39.58 144 GLU A N 1
ATOM 1011 C CA . GLU A 1 144 ? 19.500 7.088 59.199 1.00 39.09 144 GLU A CA 1
ATOM 1012 C C . GLU A 1 144 ? 18.192 6.378 58.822 1.00 37.33 144 GLU A C 1
ATOM 1013 O O . GLU A 1 144 ? 17.137 6.741 59.341 1.00 35.27 144 GLU A O 1
ATOM 1019 N N . GLU A 1 145 ? 18.225 5.395 57.925 1.00 34.71 145 GLU A N 1
ATOM 1020 C CA . GLU A 1 145 ? 16.980 4.714 57.561 1.00 33.28 145 GLU A CA 1
ATOM 1021 C C . GLU A 1 145 ? 16.378 4.017 58.776 1.00 31.28 145 GLU A C 1
ATOM 1022 O O . GLU A 1 145 ? 15.163 4.027 58.974 1.00 28.52 145 GLU A O 1
ATOM 1028 N N . GLU A 1 146 ? 17.237 3.415 59.591 1.00 29.41 146 GLU A N 1
ATOM 1029 C CA . GLU A 1 146 ? 16.791 2.712 60.785 1.00 28.77 146 GLU A CA 1
ATOM 1030 C C . GLU A 1 146 ? 16.239 3.686 61.828 1.00 26.27 146 GLU A C 1
ATOM 1031 O O . GLU A 1 146 ? 15.253 3.390 62.500 1.00 24.62 146 GLU A O 1
ATOM 1037 N N . ALA A 1 147 ? 16.874 4.846 61.957 1.00 25.28 147 ALA A N 1
ATOM 1038 C CA . ALA A 1 147 ? 16.428 5.858 62.914 1.00 24.04 147 ALA A CA 1
ATOM 1039 C C . ALA A 1 147 ? 15.080 6.416 62.468 1.00 23.65 147 ALA A C 1
ATOM 1040 O O . ALA A 1 147 ? 14.196 6.671 63.286 1.00 22.41 147 ALA A O 1
ATOM 1042 N N . LYS A 1 148 ? 14.929 6.600 61.160 1.00 22.97 148 LYS A N 1
ATOM 1043 C CA . LYS A 1 148 ? 13.685 7.120 60.604 1.00 22.43 148 LYS A CA 1
ATOM 1044 C C . LYS A 1 148 ? 12.541 6.145 60.852 1.00 21.85 148 LYS A C 1
ATOM 1045 O O . LYS A 1 148 ? 11.450 6.544 61.248 1.00 21.63 148 LYS A O 1
ATOM 1051 N N . LYS A 1 149 ? 12.796 4.864 60.612 1.00 21.49 149 LYS A N 1
ATOM 1052 C CA . LYS A 1 149 ? 11.781 3.840 60.819 1.00 21.34 149 LYS A CA 1
ATOM 1053 C C . LYS A 1 149 ? 11.406 3.763 62.297 1.00 20.54 149 LYS A C 1
ATOM 1054 O O . LYS A 1 149 ? 10.234 3.615 62.640 1.00 19.54 149 LYS A O 1
ATOM 1060 N N . LEU A 1 150 ? 12.405 3.871 63.169 1.00 19.15 150 LEU A N 1
ATOM 1061 C CA . LEU A 1 150 ? 12.164 3.814 64.608 1.00 18.41 150 LEU A CA 1
ATOM 1062 C C . LEU A 1 150 ? 11.252 4.955 65.040 1.00 17.60 150 LEU A C 1
ATOM 1063 O O . LEU A 1 150 ? 10.280 4.748 65.765 1.00 16.82 150 LEU A O 1
ATOM 1068 N N . THR A 1 151 ? 11.578 6.161 64.590 1.00 18.01 151 THR A N 1
ATOM 1069 C CA . THR A 1 151 ? 10.797 7.340 64.930 1.00 17.38 151 THR A CA 1
ATOM 1070 C C . THR A 1 151 ? 9.328 7.147 64.560 1.00 19.20 151 THR A C 1
ATOM 1071 O O . THR A 1 151 ? 8.441 7.404 65.372 1.00 17.83 151 THR A O 1
ATOM 1075 N N . MET A 1 152 ? 9.077 6.687 63.336 1.00 19.94 152 MET A N 1
ATOM 1076 C CA . MET A 1 152 ? 7.712 6.461 62.865 1.00 22.21 152 MET A CA 1
ATOM 1077 C C . MET A 1 152 ? 6.960 5.395 63.650 1.00 21.02 152 MET A C 1
ATOM 1078 O O . MET A 1 152 ? 5.821 5.615 64.063 1.00 19.62 152 MET A O 1
ATOM 1083 N N . ASN A 1 153 ? 7.582 4.231 63.824 1.00 21.37 153 ASN A N 1
ATOM 1084 C CA . ASN A 1 153 ? 6.939 3.138 64.548 1.00 22.15 153 ASN A CA 1
ATOM 1085 C C . ASN A 1 153 ? 6.620 3.530 65.981 1.00 21.68 153 ASN A C 1
ATOM 1086 O O . ASN A 1 153 ? 5.561 3.181 66.506 1.00 21.33 153 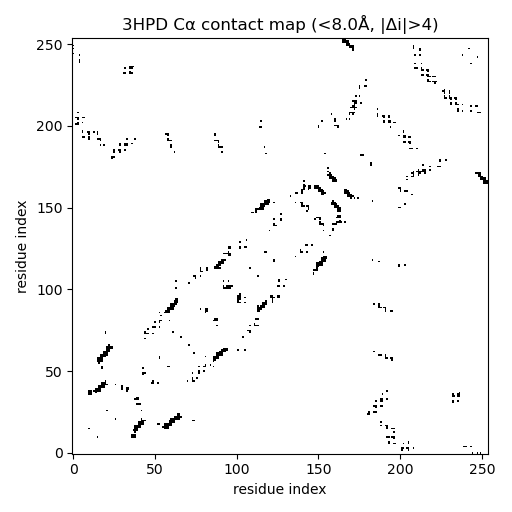ASN A O 1
ATOM 1091 N N . ALA A 1 154 ? 7.535 4.259 66.611 1.00 19.49 154 ALA A N 1
ATOM 1092 C CA . ALA A 1 154 ? 7.328 4.697 67.986 1.00 17.77 154 ALA A CA 1
ATOM 1093 C C . ALA A 1 154 ? 6.187 5.707 68.047 1.00 15.60 154 ALA A C 1
ATOM 1094 O O . ALA A 1 154 ? 5.386 5.688 68.978 1.00 16.03 154 ALA A O 1
ATOM 1096 N N . ALA A 1 155 ? 6.109 6.585 67.051 1.00 15.68 155 ALA A N 1
ATOM 1097 C CA . ALA A 1 155 ? 5.052 7.592 67.014 1.00 16.48 155 ALA A CA 1
ATOM 1098 C C . ALA A 1 155 ? 3.676 6.940 66.906 1.00 19.06 155 ALA A C 1
ATOM 1099 O O . ALA A 1 155 ? 2.719 7.374 67.551 1.00 18.82 155 ALA A O 1
ATOM 1101 N N . ARG A 1 156 ? 3.573 5.895 66.093 1.00 20.82 156 ARG A N 1
ATOM 1102 C CA . ARG A 1 156 ? 2.298 5.205 65.934 1.00 22.13 156 ARG A CA 1
ATOM 1103 C C . ARG A 1 156 ? 2.009 4.350 67.167 1.00 21.69 156 ARG A C 1
ATOM 1104 O O . ARG A 1 156 ? 0.874 4.284 67.643 1.00 21.92 156 ARG A O 1
ATOM 1112 N N . GLU A 1 157 ? 3.046 3.705 67.686 1.00 20.87 157 GLU A N 1
ATOM 1113 C CA . GLU A 1 157 ? 2.906 2.857 68.862 1.00 21.56 157 GLU A CA 1
ATOM 1114 C C . GLU A 1 157 ? 2.377 3.637 70.065 1.00 21.10 157 GLU A C 1
ATOM 1115 O O . GLU A 1 157 ? 1.447 3.197 70.742 1.00 20.26 157 GLU A O 1
ATOM 1121 N N . PHE A 1 158 ? 2.966 4.802 70.319 1.00 19.79 158 PHE A N 1
ATOM 1122 C CA . PHE A 1 158 ? 2.575 5.623 71.459 1.00 19.13 158 PHE A CA 1
ATOM 1123 C C . PHE A 1 158 ? 1.599 6.748 71.137 1.00 19.56 158 PHE A C 1
ATOM 1124 O O . PHE A 1 158 ? 1.312 7.589 71.992 1.00 20.05 158 PHE A O 1
ATOM 1132 N N . ASN A 1 159 ? 1.083 6.752 69.911 1.00 19.77 159 ASN A N 1
ATOM 1133 C CA . ASN A 1 159 ? 0.124 7.760 69.466 1.00 22.68 159 ASN A CA 1
ATOM 1134 C C . ASN A 1 159 ? 0.547 9.172 69.863 1.00 21.30 159 ASN A C 1
ATOM 1135 O O . ASN A 1 159 ? -0.209 9.907 70.496 1.00 21.18 159 ASN A O 1
ATOM 1140 N N . THR A 1 160 ? 1.755 9.554 69.467 1.00 19.17 160 THR A N 1
ATOM 1141 C CA . THR A 1 160 ? 2.273 10.871 69.808 1.00 17.63 160 THR A CA 1
ATOM 1142 C C . THR A 1 160 ? 3.353 11.255 68.808 1.00 17.71 160 THR A C 1
ATOM 1143 O O . THR A 1 160 ? 3.631 10.511 67.867 1.00 17.62 160 THR A O 1
ATOM 1147 N N . THR A 1 161 ? 3.945 12.428 69.000 1.00 15.59 161 THR A N 1
ATOM 1148 C CA . THR A 1 161 ? 5.025 12.875 68.137 1.00 15.45 161 THR A CA 1
ATOM 1149 C C . THR A 1 161 ? 6.296 12.390 68.813 1.00 15.94 161 THR A C 1
ATOM 1150 O O . THR A 1 161 ? 6.473 12.567 70.020 1.00 13.76 161 THR A O 1
ATOM 1154 N N . VAL A 1 162 ? 7.172 11.764 68.040 1.00 14.14 162 VAL A N 1
ATOM 1155 C CA . VAL A 1 162 ? 8.408 11.243 68.591 1.00 14.62 162 VAL A CA 1
ATOM 1156 C C . VAL A 1 162 ? 9.608 11.807 67.864 1.00 15.34 162 VAL A C 1
ATOM 1157 O O . VAL A 1 162 ? 9.572 12.035 66.654 1.00 14.46 162 VAL A O 1
ATOM 1161 N N . ALA A 1 163 ? 10.669 12.046 68.621 1.00 13.67 163 ALA A N 1
ATOM 1162 C CA . ALA A 1 163 ? 11.905 12.538 68.052 1.00 14.25 163 ALA A CA 1
ATOM 1163 C C . ALA A 1 163 ? 13.014 11.614 68.528 1.00 14.24 163 ALA A C 1
ATOM 1164 O O . ALA A 1 163 ? 13.146 11.354 69.724 1.00 13.18 163 ALA A O 1
ATOM 1166 N N . VAL A 1 164 ? 13.772 11.082 67.577 1.00 13.64 164 VAL A N 1
ATOM 1167 C CA . VAL A 1 164 ? 14.910 10.235 67.888 1.00 13.79 164 VAL A CA 1
ATOM 1168 C C . VAL A 1 164 ? 16.091 11.123 67.512 1.00 13.63 164 VAL A C 1
ATOM 1169 O O . VAL A 1 164 ? 16.339 11.387 66.335 1.00 13.00 164 VAL A O 1
ATOM 1173 N N . THR A 1 165 ? 16.795 11.611 68.523 1.00 13.80 165 THR A N 1
ATOM 1174 C CA . THR A 1 165 ? 17.922 12.503 68.304 1.00 14.64 165 THR A CA 1
ATOM 1175 C C . THR A 1 165 ? 19.219 11.778 67.952 1.00 15.93 165 THR A C 1
ATOM 1176 O O . THR A 1 165 ? 19.424 10.628 68.334 1.00 16.59 165 THR A O 1
ATOM 1180 N N . GLY A 1 166 ? 20.085 12.467 67.214 1.00 15.58 166 GLY A N 1
ATOM 1181 C CA . GLY A 1 166 ? 21.360 11.902 66.809 1.00 17.12 166 GLY A CA 1
ATOM 1182 C C . GLY A 1 166 ? 22.079 12.876 65.893 1.00 18.58 166 GLY A C 1
ATOM 1183 O O . GLY A 1 166 ? 21.696 14.045 65.822 1.00 18.24 166 GLY A O 1
ATOM 1184 N N . ALA A 1 167 ? 23.121 12.412 65.202 1.00 19.00 167 ALA A N 1
ATOM 1185 C CA . ALA A 1 167 ? 23.863 13.271 64.282 1.00 19.23 167 ALA A CA 1
ATOM 1186 C C . ALA A 1 167 ? 22.806 13.948 63.415 1.00 18.63 167 ALA A C 1
ATOM 1187 O O . ALA A 1 167 ? 22.864 15.148 63.152 1.00 19.70 167 ALA A O 1
ATOM 1189 N N . VAL A 1 168 ? 21.840 13.150 62.979 1.00 17.77 168 VAL A N 1
ATOM 1190 C CA . VAL A 1 168 ? 20.711 13.637 62.201 1.00 16.49 168 VAL A CA 1
ATOM 1191 C C . VAL A 1 168 ? 19.510 13.295 63.076 1.00 15.25 168 VAL A C 1
ATOM 1192 O O . VAL A 1 168 ? 19.379 12.156 63.528 1.00 15.13 168 VAL A O 1
ATOM 1196 N N . ASP A 1 169 ? 18.656 14.275 63.351 1.00 13.78 169 ASP A N 1
ATOM 1197 C CA . ASP A 1 169 ? 17.480 14.018 64.178 1.00 14.77 169 ASP A CA 1
ATOM 1198 C C . ASP A 1 169 ? 16.290 13.721 63.285 1.00 14.43 169 ASP A C 1
ATOM 1199 O O . ASP A 1 169 ? 16.181 14.266 62.188 1.00 16.02 169 ASP A O 1
ATOM 1204 N N . TYR A 1 170 ? 15.402 12.854 63.759 1.00 14.68 170 TYR A N 1
ATOM 1205 C CA . TYR A 1 170 ? 14.186 12.528 63.026 1.00 15.03 170 TYR A CA 1
ATOM 1206 C C . TYR A 1 170 ? 13.004 12.793 63.945 1.00 14.34 170 TYR A C 1
ATOM 1207 O O . TYR A 1 170 ? 13.028 12.435 65.124 1.00 15.67 170 TYR A O 1
ATOM 1216 N N . VAL A 1 171 ? 11.982 13.439 63.399 1.00 13.82 171 VAL A N 1
ATOM 1217 C CA . VAL A 1 171 ? 10.779 13.769 64.154 1.00 14.21 171 VAL A CA 1
ATOM 1218 C C . VAL A 1 171 ? 9.594 13.315 63.323 1.00 13.88 171 VAL A C 1
ATOM 1219 O O . VAL A 1 171 ? 9.530 13.607 62.129 1.00 13.43 171 VAL A O 1
ATOM 1223 N N . SER A 1 172 ? 8.661 12.604 63.947 1.00 14.11 172 SER A N 1
ATOM 1224 C CA . SER A 1 172 ? 7.489 12.122 63.229 1.00 15.71 172 SER A CA 1
ATOM 1225 C C . SER A 1 172 ? 6.259 12.031 64.117 1.00 17.24 172 SER A C 1
ATOM 1226 O O . SER A 1 172 ? 6.364 11.774 65.318 1.00 16.15 172 SER A O 1
ATOM 1229 N N . ASP A 1 173 ? 5.094 12.250 63.518 1.00 17.95 173 ASP A N 1
ATOM 1230 C CA . ASP A 1 173 ? 3.837 12.155 64.245 1.00 20.37 173 ASP A CA 1
ATOM 1231 C C . ASP A 1 173 ? 3.113 10.916 63.732 1.00 21.71 173 ASP A C 1
ATOM 1232 O O . ASP A 1 173 ? 1.942 10.694 64.032 1.00 22.62 173 ASP A O 1
ATOM 1237 N N . GLY A 1 174 ? 3.834 10.112 62.955 1.00 22.85 174 GLY A N 1
ATOM 1238 C CA . GLY A 1 174 ? 3.264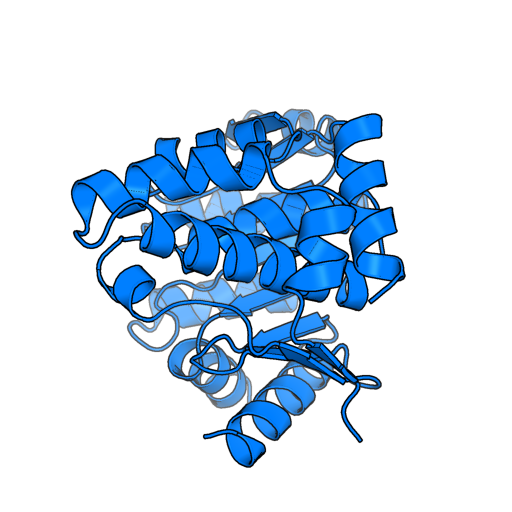 8.896 62.405 1.00 25.83 174 GLY A CA 1
ATOM 1239 C C . GLY A 1 174 ? 2.844 9.029 60.954 1.00 27.18 174 GLY A C 1
ATOM 1240 O O . GLY A 1 174 ? 2.786 8.038 60.225 1.00 29.21 174 GLY A O 1
ATOM 1241 N N . ARG A 1 175 ? 2.547 10.252 60.528 1.00 27.00 175 ARG A N 1
ATOM 1242 C CA . ARG A 1 175 ? 2.131 10.496 59.150 1.00 28.04 175 ARG A CA 1
ATOM 1243 C C . ARG A 1 175 ? 3.185 11.296 58.390 1.00 26.18 175 ARG A C 1
ATOM 1244 O O . ARG A 1 175 ? 3.497 10.981 57.243 1.00 26.23 175 ARG A O 1
ATOM 1252 N N . ARG A 1 176 ? 3.714 12.340 59.027 1.00 23.21 176 ARG A N 1
ATOM 1253 C CA . ARG A 1 176 ? 4.745 13.182 58.421 1.00 21.28 176 ARG A CA 1
ATOM 1254 C C . ARG A 1 176 ? 6.042 13.030 59.205 1.00 20.51 176 ARG A C 1
ATOM 1255 O O . ARG A 1 176 ? 6.024 12.754 60.405 1.00 19.00 176 ARG A O 1
ATOM 1263 N N . THR A 1 177 ? 7.166 13.224 58.527 1.00 18.31 177 THR A N 1
ATOM 1264 C CA . THR A 1 177 ? 8.463 13.090 59.174 1.00 17.27 177 THR A CA 1
ATOM 1265 C C . THR A 1 177 ? 9.431 14.157 58.688 1.00 16.97 177 THR A C 1
ATOM 1266 O O . THR A 1 177 ? 9.442 14.512 57.506 1.00 16.93 177 THR A O 1
ATOM 1270 N N . PHE A 1 178 ? 10.238 14.669 59.614 1.00 16.15 178 PHE A N 1
ATOM 1271 C CA . PHE A 1 178 ? 11.232 15.687 59.305 1.00 15.70 178 PHE A CA 1
ATOM 1272 C C . PHE A 1 178 ? 12.608 15.218 59.751 1.00 16.13 178 PHE A C 1
ATOM 1273 O O . PHE A 1 178 ? 12.739 14.503 60.746 1.00 14.57 178 PHE A O 1
ATOM 1281 N N . ALA A 1 179 ? 13.629 15.624 59.006 1.00 15.47 179 ALA A N 1
ATOM 1282 C CA . ALA A 1 179 ? 15.007 15.288 59.331 1.00 16.50 179 ALA A CA 1
ATOM 1283 C C . ALA A 1 179 ? 15.716 16.600 59.637 1.00 16.23 179 ALA A C 1
ATOM 1284 O O . ALA A 1 179 ? 15.603 17.562 58.878 1.00 14.84 179 ALA A O 1
ATOM 1286 N N . VAL A 1 180 ? 16.430 16.641 60.758 1.00 14.06 180 VAL A N 1
ATOM 1287 C CA . VAL A 1 180 ? 17.158 17.840 61.160 1.00 14.63 180 VAL A CA 1
ATOM 1288 C C . VAL A 1 180 ? 18.651 17.550 61.121 1.00 14.24 180 VAL A C 1
ATOM 1289 O O . VAL A 1 180 ? 19.122 16.630 61.788 1.00 13.35 180 VAL A O 1
ATOM 1293 N N . TYR A 1 181 ? 19.389 18.338 60.345 1.00 14.54 181 TYR A N 1
ATOM 1294 C CA . TYR A 1 181 ? 20.830 18.139 60.199 1.00 15.89 181 TYR A CA 1
ATOM 1295 C C . TYR A 1 181 ? 21.689 19.095 61.025 1.00 16.33 181 TYR A C 1
ATOM 1296 O O . TYR A 1 181 ? 22.913 18.947 61.062 1.00 16.52 181 TYR A O 1
ATOM 1305 N N . ASN A 1 182 ? 21.057 20.068 61.677 1.00 14.17 182 ASN A N 1
ATOM 1306 C CA . ASN A 1 182 ? 21.786 21.039 62.490 1.00 15.62 182 ASN A CA 1
ATOM 1307 C C . ASN A 1 182 ? 22.334 20.432 63.776 1.00 15.34 182 ASN A C 1
ATOM 1308 O O . ASN A 1 182 ? 21.821 19.423 64.268 1.00 16.00 182 ASN A O 1
ATOM 1313 N N . GLY A 1 183 ? 23.376 21.063 64.314 1.00 15.34 183 GLY A N 1
ATOM 1314 C CA . GLY A 1 183 ? 23.986 20.587 65.542 1.00 13.78 183 GLY A CA 1
ATOM 1315 C C . GLY A 1 183 ? 25.500 20.532 65.458 1.00 14.36 183 GLY A C 1
ATOM 1316 O O . GLY A 1 183 ? 26.092 20.869 64.430 1.00 14.37 183 GLY A O 1
ATOM 1317 N N . HIS A 1 184 ? 26.133 20.118 66.549 1.00 13.20 184 HIS A N 1
ATOM 1318 C CA . HIS A 1 184 ? 27.584 20.005 66.582 1.00 12.48 184 HIS A CA 1
ATOM 1319 C C . HIS A 1 184 ? 27.984 18.930 67.579 1.00 13.42 184 HIS A C 1
ATOM 1320 O O . HIS A 1 184 ? 27.387 18.814 68.650 1.00 11.35 184 HIS A O 1
ATOM 1327 N N . GLU A 1 185 ? 28.998 18.149 67.226 1.00 13.10 185 GLU A N 1
ATOM 1328 C CA . GLU A 1 185 ? 29.447 17.060 68.082 1.00 14.49 185 GLU A CA 1
ATOM 1329 C C . GLU A 1 185 ? 29.921 17.446 69.477 1.00 12.94 185 GLU A C 1
ATOM 1330 O O . GLU A 1 185 ? 29.903 16.611 70.377 1.00 13.06 185 GLU A O 1
ATOM 1336 N N . LEU A 1 186 ? 30.342 18.692 69.676 1.00 12.70 186 LEU A N 1
ATOM 1337 C CA . LEU A 1 186 ? 30.814 19.082 71.003 1.00 11.56 186 LEU A CA 1
ATOM 1338 C C . LEU A 1 186 ? 29.691 19.018 72.040 1.00 11.60 186 LEU A C 1
ATOM 1339 O O . LEU A 1 186 ? 29.949 19.036 73.243 1.00 10.73 186 LEU A O 1
ATOM 1344 N N . LEU A 1 187 ? 28.447 18.941 71.574 1.00 11.74 187 LEU A N 1
ATOM 1345 C CA . LEU A 1 187 ? 27.314 18.839 72.485 1.00 12.00 187 LEU A CA 1
ATOM 1346 C C . LEU A 1 187 ? 27.503 17.586 73.329 1.00 12.46 187 LEU A C 1
ATOM 1347 O O . LEU A 1 187 ? 26.975 17.484 74.435 1.00 12.48 187 LEU A O 1
ATOM 1352 N N . GLY A 1 188 ? 28.262 16.631 72.795 1.00 12.58 188 GLY A N 1
ATOM 1353 C CA . GLY A 1 188 ? 28.510 15.400 73.520 1.00 13.16 188 GLY A CA 1
ATOM 1354 C C . GLY A 1 188 ? 29.354 15.603 74.766 1.00 12.81 188 GLY A C 1
ATOM 1355 O O . GLY A 1 188 ? 29.446 14.706 75.610 1.00 13.89 188 GLY A O 1
ATOM 1356 N N . ARG A 1 189 ? 29.972 16.775 74.892 1.00 10.91 189 ARG A N 1
ATOM 1357 C CA . ARG A 1 189 ? 30.811 17.070 76.051 1.00 11.35 189 ARG A CA 1
ATOM 1358 C C . ARG A 1 189 ? 30.143 18.007 77.051 1.00 10.86 189 ARG A C 1
ATOM 1359 O O . ARG A 1 189 ? 30.788 18.512 77.972 1.00 12.29 189 ARG A O 1
ATOM 1367 N N . VAL A 1 190 ? 28.850 18.244 76.862 1.00 10.44 190 VAL A N 1
ATOM 1368 C CA . VAL A 1 190 ? 28.087 19.091 77.772 1.00 11.34 190 VAL A CA 1
ATOM 1369 C C . VAL A 1 190 ? 26.919 18.223 78.232 1.00 11.86 190 VAL A C 1
ATOM 1370 O O . VAL A 1 190 ? 26.186 17.678 77.413 1.00 12.30 190 VAL A O 1
ATOM 1374 N N . THR A 1 191 ? 26.742 18.088 79.539 1.00 11.31 191 THR A N 1
ATOM 1375 C CA . THR A 1 191 ? 25.679 17.234 80.045 1.00 10.86 191 THR A CA 1
ATOM 1376 C C . THR A 1 191 ? 24.270 17.809 79.929 1.00 12.11 191 THR A C 1
ATOM 1377 O O . THR A 1 191 ? 24.055 19.018 80.065 1.00 12.03 191 THR A O 1
ATOM 1381 N N . GLY A 1 192 ? 23.313 16.922 79.663 1.00 11.20 192 GLY A N 1
ATOM 1382 C CA . GLY A 1 192 ? 21.921 17.321 79.557 1.00 11.12 192 GLY A CA 1
ATOM 1383 C C . GLY A 1 192 ? 21.526 18.200 78.385 1.00 11.62 192 GLY A C 1
ATOM 1384 O O . GLY A 1 192 ? 20.591 18.996 78.501 1.00 12.58 192 GLY A O 1
ATOM 1385 N N . THR A 1 193 ? 22.218 18.076 77.256 1.00 10.58 193 THR A N 1
ATOM 1386 C CA . THR A 1 193 ? 21.866 18.889 76.098 1.00 11.39 193 THR A CA 1
ATOM 1387 C C . THR A 1 193 ? 20.556 18.396 75.485 1.00 12.22 193 THR A C 1
ATOM 1388 O O . THR A 1 193 ? 19.746 19.190 75.007 1.00 12.28 193 THR A O 1
ATOM 1392 N N . GLY A 1 194 ? 20.340 17.085 75.505 1.00 13.50 194 GLY A N 1
ATOM 1393 C CA . GLY A 1 194 ? 19.095 16.556 74.980 1.00 14.26 194 GLY A CA 1
ATOM 1394 C C . GLY A 1 194 ? 17.968 17.025 75.885 1.00 14.79 194 GLY A C 1
ATOM 1395 O O . GLY A 1 194 ? 16.844 17.267 75.437 1.00 13.24 194 GLY A O 1
ATOM 1396 N N . CYS A 1 195 ? 18.278 17.164 77.171 1.00 13.67 195 CYS A N 1
ATOM 1397 C CA . CYS A 1 195 ? 17.296 17.612 78.150 1.00 13.43 195 CYS A CA 1
ATOM 1398 C C . CYS A 1 195 ? 16.962 19.080 77.897 1.00 11.87 195 CYS A C 1
ATOM 1399 O O . CYS A 1 195 ? 15.839 19.520 78.142 1.00 10.04 195 CYS A O 1
ATOM 1402 N N . MET A 1 196 ? 17.942 19.836 77.410 1.00 11.35 196 MET A N 1
ATOM 1403 C CA . MET A 1 196 ? 17.708 21.240 77.092 1.00 11.60 196 MET A CA 1
ATOM 1404 C C . MET A 1 196 ? 16.704 21.285 75.947 1.00 11.32 196 MET A C 1
ATOM 1405 O O . MET A 1 196 ? 15.786 22.102 75.942 1.00 11.16 196 MET A O 1
ATOM 1410 N N . VAL A 1 197 ? 16.886 20.398 74.973 1.00 11.28 197 VAL A N 1
ATOM 1411 C CA . VAL A 1 197 ? 15.986 20.343 73.825 1.00 12.26 197 VAL A CA 1
ATOM 1412 C C . VAL A 1 197 ? 14.565 19.984 74.257 1.00 11.13 197 VAL A C 1
ATOM 1413 O O . VAL A 1 197 ? 13.597 20.530 73.733 1.00 10.60 197 VAL A O 1
ATOM 1417 N N . ALA A 1 198 ? 14.439 19.068 75.213 1.00 10.41 198 ALA A N 1
ATOM 1418 C CA . ALA A 1 198 ? 13.117 18.679 75.702 1.00 10.58 198 ALA A CA 1
ATOM 1419 C C . ALA A 1 198 ? 12.446 19.877 76.365 1.00 11.28 198 ALA A C 1
ATOM 1420 O O . ALA A 1 198 ? 11.254 20.123 76.169 1.00 10.05 198 ALA A O 1
ATOM 1422 N N . ALA A 1 199 ? 13.216 20.630 77.149 1.00 10.74 199 ALA A N 1
ATOM 1423 C CA . ALA A 1 199 ? 12.680 21.808 77.829 1.00 10.70 199 ALA A CA 1
ATOM 1424 C C . ALA A 1 199 ? 12.247 22.871 76.820 1.00 11.26 199 ALA A C 1
ATOM 1425 O O . ALA A 1 199 ? 11.185 23.480 76.966 1.00 11.63 199 ALA A O 1
ATOM 1427 N N . LEU A 1 200 ? 13.067 23.093 75.796 1.00 10.45 200 LEU A N 1
ATOM 1428 C CA . LEU A 1 200 ? 12.743 24.083 74.769 1.00 10.73 200 LEU A CA 1
ATOM 1429 C C . LEU A 1 200 ? 11.505 23.646 73.994 1.00 10.49 200 LEU A C 1
ATOM 1430 O O . LEU A 1 200 ? 10.680 24.474 73.605 1.00 10.80 200 LEU A O 1
ATOM 1435 N N . THR A 1 201 ? 11.388 22.342 73.763 1.00 10.85 201 THR A N 1
ATOM 1436 C CA . THR A 1 201 ? 10.238 21.798 73.053 1.00 11.47 201 THR A CA 1
ATOM 1437 C C . THR A 1 201 ? 8.977 22.150 73.838 1.00 11.83 201 THR A C 1
ATOM 1438 O O . THR A 1 201 ? 7.919 22.396 73.258 1.00 12.85 201 THR A O 1
ATOM 1442 N N . GLY A 1 202 ? 9.097 22.175 75.162 1.00 10.83 202 GLY A N 1
ATOM 1443 C CA . GLY A 1 202 ? 7.959 22.525 75.994 1.00 10.75 202 GLY A CA 1
ATOM 1444 C C . GLY A 1 202 ? 7.460 23.920 75.663 1.00 11.32 202 GLY A C 1
ATOM 1445 O O . GLY A 1 202 ? 6.252 24.175 75.660 1.00 12.24 202 GLY A O 1
ATOM 1446 N N . ALA A 1 203 ? 8.388 24.833 75.387 1.00 11.07 203 ALA A N 1
ATOM 1447 C CA . ALA A 1 203 ? 8.020 26.201 75.039 1.00 10.07 203 ALA A CA 1
ATOM 1448 C C . ALA A 1 203 ? 7.359 26.245 73.660 1.00 11.25 203 ALA A C 1
ATOM 1449 O O . ALA A 1 203 ? 6.340 26.907 73.473 1.00 10.51 203 ALA A O 1
ATOM 1451 N N . PHE A 1 204 ? 7.936 25.533 72.697 1.00 10.85 204 PHE A N 1
ATOM 1452 C CA . PHE A 1 204 ? 7.386 25.513 71.347 1.00 10.22 204 PHE A CA 1
ATOM 1453 C C . PHE A 1 204 ? 6.023 24.837 71.266 1.00 11.91 204 PHE A C 1
ATOM 1454 O O . PHE A 1 204 ? 5.141 25.301 70.547 1.00 12.11 204 PHE A O 1
ATOM 1462 N N . VAL A 1 205 ? 5.842 23.749 72.007 1.00 12.25 205 VAL A N 1
ATOM 1463 C CA . VAL A 1 205 ? 4.574 23.029 71.956 1.00 14.37 205 VAL A CA 1
ATOM 1464 C C . VAL A 1 205 ? 3.433 23.826 72.591 1.00 15.91 205 VAL A C 1
ATOM 1465 O O . VAL A 1 205 ? 2.258 23.530 72.376 1.00 14.44 205 VAL A O 1
ATOM 1469 N N . ALA A 1 206 ? 3.782 24.853 73.359 1.00 14.83 206 ALA A N 1
ATOM 1470 C CA . ALA A 1 206 ? 2.773 25.695 73.985 1.00 17.69 206 ALA A CA 1
ATOM 1471 C C . ALA A 1 206 ? 2.172 26.646 72.946 1.00 18.01 206 ALA A C 1
ATOM 1472 O O . ALA A 1 206 ? 1.070 27.163 73.135 1.00 19.24 206 ALA A O 1
ATOM 1474 N N . VAL A 1 207 ? 2.886 26.865 71.844 1.00 17.71 207 VAL A N 1
ATOM 1475 C CA . VAL A 1 207 ? 2.409 27.782 70.812 1.00 19.03 207 VAL A CA 1
ATOM 1476 C C . VAL A 1 207 ? 2.192 27.196 69.412 1.00 19.13 207 VAL A C 1
ATOM 1477 O O . VAL A 1 207 ? 1.738 27.900 68.512 1.00 18.34 207 VAL A O 1
ATOM 1481 N N . THR A 1 208 ? 2.516 25.921 69.222 1.00 18.52 208 THR A N 1
ATOM 1482 C CA . THR A 1 208 ? 2.330 25.282 67.921 1.00 20.17 208 THR A CA 1
ATOM 1483 C C . THR A 1 208 ? 2.191 23.770 68.075 1.00 19.71 208 THR A C 1
ATOM 1484 O O . THR A 1 208 ? 2.589 23.207 69.094 1.00 18.58 208 THR A O 1
ATOM 1488 N N . GLU A 1 209 ? 1.614 23.112 67.074 1.00 19.33 209 GLU A N 1
ATOM 1489 C CA . GLU A 1 209 ? 1.417 21.667 67.150 1.00 20.50 209 GLU A CA 1
ATOM 1490 C C . GLU A 1 209 ? 2.726 20.899 67.335 1.00 18.72 209 GLU A C 1
ATOM 1491 O O . GLU A 1 209 ? 3.778 21.328 66.866 1.00 18.03 209 GLU A O 1
ATOM 1497 N N . PRO A 1 210 ? 2.667 19.752 68.036 1.00 17.54 210 PRO A N 1
ATOM 1498 C CA . PRO A 1 210 ? 3.777 18.847 68.360 1.00 16.89 210 PRO A CA 1
ATOM 1499 C C . PRO A 1 210 ? 4.851 18.565 67.309 1.00 16.32 210 PRO A C 1
ATOM 1500 O O . PRO A 1 210 ? 6.042 18.671 67.603 1.00 14.53 210 PRO A O 1
ATOM 1504 N N . LEU A 1 211 ? 4.453 18.189 66.097 1.00 15.27 211 LEU A N 1
ATOM 1505 C CA . LEU A 1 211 ? 5.448 17.893 65.070 1.00 14.89 211 LEU A CA 1
ATOM 1506 C C . LEU A 1 211 ? 6.287 19.117 64.722 1.00 14.99 211 LEU A C 1
ATOM 1507 O O . LEU A 1 211 ? 7.514 19.046 64.684 1.00 13.49 211 LEU A O 1
ATOM 1512 N N . LYS A 1 212 ? 5.625 20.240 64.469 1.00 13.64 212 LYS A N 1
ATOM 1513 C CA . LYS A 1 212 ? 6.327 21.474 64.127 1.00 14.95 212 LYS A CA 1
ATOM 1514 C C . LYS A 1 212 ? 7.070 22.051 65.328 1.00 14.11 212 LYS A C 1
ATOM 1515 O O . LYS A 1 212 ? 8.138 22.638 65.179 1.00 13.98 212 LYS A O 1
ATOM 1521 N N . ALA A 1 213 ? 6.503 21.880 66.517 1.00 14.25 213 ALA A N 1
ATOM 1522 C CA . ALA A 1 213 ? 7.123 22.394 67.737 1.00 14.79 213 ALA A CA 1
ATOM 1523 C C . ALA A 1 213 ? 8.453 21.698 68.015 1.00 14.53 213 ALA A C 1
ATOM 1524 O O . ALA A 1 213 ? 9.470 22.349 68.266 1.00 15.22 213 ALA A O 1
ATOM 1526 N N . THR A 1 214 ? 8.439 20.370 67.969 1.00 13.48 214 THR A N 1
ATOM 1527 C CA . THR A 1 214 ? 9.640 19.589 68.229 1.00 13.92 214 THR A CA 1
ATOM 1528 C C . THR A 1 214 ? 10.696 19.828 67.150 1.00 13.91 214 THR A C 1
ATOM 1529 O O . THR A 1 214 ? 11.881 19.976 67.455 1.00 12.52 214 THR A O 1
ATOM 1533 N N . THR A 1 215 ? 10.267 19.870 65.890 1.00 13.31 215 THR A N 1
ATOM 1534 C CA . THR A 1 215 ? 11.195 20.113 64.789 1.00 13.70 215 THR A CA 1
ATOM 1535 C C . THR A 1 215 ? 11.827 21.490 64.973 1.00 12.56 215 THR A C 1
ATOM 1536 O O . THR A 1 215 ? 13.029 21.661 64.777 1.00 11.97 215 THR A O 1
ATOM 1540 N N . SER A 1 216 ? 11.013 22.472 65.355 1.00 12.26 216 SER A N 1
ATOM 1541 C CA . SER A 1 216 ? 11.516 23.828 65.563 1.00 12.13 216 SER A CA 1
ATOM 1542 C C . SER A 1 216 ? 12.538 23.874 66.696 1.00 12.56 216 SER A C 1
ATOM 1543 O O . SER A 1 216 ? 13.536 24.589 66.615 1.00 10.74 216 SER A O 1
ATOM 1546 N N . ALA A 1 217 ? 12.282 23.112 67.753 1.00 10.90 217 ALA A N 1
ATOM 1547 C CA . ALA A 1 217 ? 13.185 23.082 68.901 1.00 11.81 217 ALA A CA 1
ATOM 1548 C C . ALA A 1 217 ? 14.543 22.509 68.511 1.00 11.61 217 ALA A C 1
ATOM 1549 O O . ALA A 1 217 ? 15.585 23.029 68.908 1.00 10.61 217 ALA A O 1
ATOM 1551 N N . LEU A 1 218 ? 14.523 21.439 67.723 1.00 10.86 218 LEU A N 1
ATOM 1552 C CA . LEU A 1 218 ? 15.752 20.788 67.287 1.00 11.86 218 LEU A CA 1
ATOM 1553 C C . LEU A 1 218 ? 16.571 21.662 66.347 1.00 12.13 218 LEU A C 1
ATOM 1554 O O . LEU A 1 218 ? 17.797 21.696 66.438 1.00 12.24 218 LEU A O 1
ATOM 1559 N N . VAL A 1 219 ? 15.897 22.371 65.447 1.00 11.35 219 VAL A N 1
ATOM 1560 C CA . VAL A 1 219 ? 16.592 23.247 64.513 1.00 11.04 219 VAL A CA 1
ATOM 1561 C C . VAL A 1 219 ? 17.186 24.435 65.264 1.00 11.09 219 VAL A C 1
ATOM 1562 O O . VAL A 1 219 ? 18.356 24.776 65.092 1.00 9.69 219 VAL A O 1
ATOM 1566 N N . THR A 1 220 ? 16.374 25.059 66.108 1.00 11.16 220 THR A N 1
ATOM 1567 C CA . THR A 1 220 ? 16.832 26.207 66.879 1.00 12.51 220 THR A CA 1
ATOM 1568 C C . THR A 1 220 ? 18.028 25.860 67.760 1.00 12.81 220 THR A C 1
ATO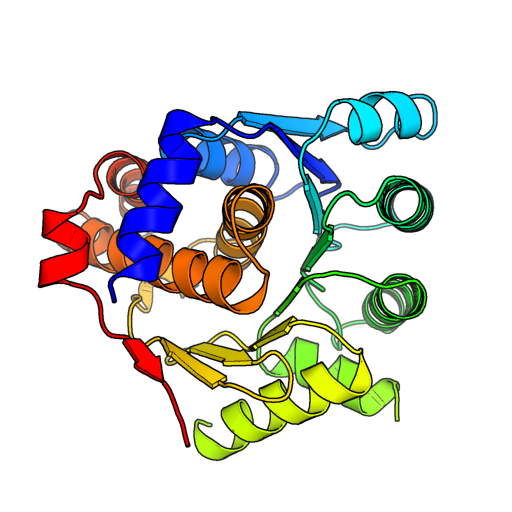M 1569 O O . THR A 1 220 ? 19.028 26.579 67.772 1.00 11.41 220 THR A O 1
ATOM 1573 N N . PHE A 1 221 ? 17.933 24.758 68.495 1.00 10.87 221 PHE A N 1
ATOM 1574 C CA . PHE A 1 221 ? 19.027 24.364 69.380 1.00 10.83 221 PHE A CA 1
ATOM 1575 C C . PHE A 1 221 ? 20.249 23.912 68.588 1.00 10.71 221 PHE A C 1
ATOM 1576 O O . PHE A 1 221 ? 21.389 24.180 68.976 1.00 9.47 221 PHE A O 1
ATOM 1584 N N . GLY A 1 222 ? 20.003 23.214 67.483 1.00 10.90 222 GLY A N 1
ATOM 1585 C CA . GLY A 1 222 ? 21.093 22.739 66.649 1.00 11.26 222 GLY A CA 1
ATOM 1586 C C . GLY A 1 222 ? 21.897 23.893 66.081 1.00 9.89 222 GLY A C 1
ATOM 1587 O O . GLY A 1 222 ? 23.126 23.834 66.007 1.00 10.88 222 GLY A O 1
ATOM 1588 N N . ILE A 1 223 ? 21.198 24.944 65.666 1.00 11.14 223 ILE A N 1
ATOM 1589 C CA . ILE A 1 223 ? 21.852 26.130 65.124 1.00 10.99 223 ILE A CA 1
ATOM 1590 C C . ILE A 1 223 ? 22.617 26.845 66.237 1.00 11.65 223 ILE A C 1
ATOM 1591 O O . ILE A 1 223 ? 23.728 27.335 66.023 1.00 10.97 223 ILE A O 1
ATOM 1596 N N . ALA A 1 224 ? 22.022 26.907 67.426 1.00 11.09 224 ALA A N 1
ATOM 1597 C CA . ALA A 1 224 ? 22.680 27.564 68.552 1.00 10.55 224 ALA A CA 1
ATOM 1598 C C . ALA A 1 224 ? 23.995 26.849 68.842 1.00 10.03 224 ALA A C 1
ATOM 1599 O O . ALA A 1 224 ? 24.999 27.484 69.178 1.00 10.88 224 ALA A O 1
ATOM 1601 N N . ALA A 1 225 ? 23.985 25.526 68.700 1.00 10.49 225 ALA A N 1
ATOM 1602 C CA . ALA A 1 225 ? 25.179 24.722 68.939 1.00 10.71 225 ALA A CA 1
ATOM 1603 C C . ALA A 1 225 ? 26.267 25.060 67.917 1.00 10.97 225 ALA A C 1
ATOM 1604 O O . ALA A 1 225 ? 27.441 25.199 68.264 1.00 11.68 225 ALA A O 1
ATOM 1606 N N . GLU A 1 226 ? 25.874 25.191 66.653 1.00 10.79 226 GLU A N 1
ATOM 1607 C CA . GLU A 1 226 ? 26.824 25.529 65.600 1.00 10.03 226 GLU A CA 1
ATOM 1608 C C . GLU A 1 226 ? 27.414 26.914 65.849 1.00 10.71 226 GLU A C 1
ATOM 1609 O O . GLU A 1 226 ? 28.622 27.110 65.731 1.00 10.09 226 GLU A O 1
ATOM 1615 N N . LYS A 1 227 ? 26.553 27.869 66.194 1.00 10.83 227 LYS A N 1
ATOM 1616 C CA . LYS A 1 227 ? 26.988 29.238 66.459 1.00 9.95 227 LYS A CA 1
ATOM 1617 C C . LYS A 1 227 ? 27.884 29.315 67.687 1.00 11.27 227 LYS A C 1
ATOM 1618 O O . LYS A 1 227 ? 28.844 30.084 67.721 1.00 9.57 227 LYS A O 1
ATOM 1624 N N . ALA A 1 228 ? 27.567 28.520 68.703 1.00 10.86 228 ALA A N 1
ATOM 1625 C CA . ALA A 1 228 ? 28.366 28.525 69.919 1.00 12.11 228 ALA A CA 1
ATOM 1626 C C . ALA A 1 228 ? 29.765 27.999 69.619 1.00 10.46 228 ALA A C 1
ATOM 1627 O O . ALA A 1 228 ? 30.760 28.552 70.085 1.00 11.96 228 ALA A O 1
ATOM 1629 N N . TYR A 1 229 ? 29.848 26.938 68.825 1.00 10.32 229 TYR A N 1
ATOM 1630 C CA . TYR A 1 229 ? 31.149 26.375 68.499 1.00 10.08 229 TYR A CA 1
ATOM 1631 C C . TYR A 1 229 ? 32.005 27.374 67.722 1.00 9.96 229 TYR A C 1
ATOM 1632 O O . TYR A 1 229 ? 33.225 27.409 67.880 1.00 10.48 229 TYR A O 1
ATOM 1641 N N . GLU A 1 230 ? 31.371 28.191 66.887 1.00 10.27 230 GLU A N 1
ATOM 1642 C CA . GLU A 1 230 ? 32.113 29.180 66.109 1.00 10.82 230 GLU A CA 1
ATOM 1643 C C . GLU A 1 230 ? 32.876 30.112 67.046 1.00 12.60 230 GLU A C 1
ATOM 1644 O O . GLU A 1 230 ? 33.966 30.583 66.717 1.00 12.65 230 GLU A O 1
ATOM 1650 N N . GLU A 1 231 ? 32.289 30.368 68.213 1.00 12.04 231 GLU A N 1
ATOM 1651 C CA . GLU A 1 231 ? 32.885 31.253 69.210 1.00 14.82 231 GLU A CA 1
ATOM 1652 C C . GLU A 1 231 ? 33.682 30.566 70.318 1.00 14.27 231 GLU A C 1
ATOM 1653 O O . GLU A 1 231 ? 34.538 31.195 70.939 1.00 13.92 231 GLU A O 1
ATOM 1659 N N . ALA A 1 232 ? 33.396 29.293 70.573 1.00 14.24 232 ALA A N 1
ATOM 1660 C CA . ALA A 1 232 ? 34.069 28.555 71.643 1.00 14.34 232 ALA A CA 1
ATOM 1661 C C . ALA A 1 232 ? 34.278 27.090 71.271 1.00 13.43 232 ALA A C 1
ATOM 1662 O O . ALA A 1 232 ? 33.319 26.342 71.101 1.00 14.44 232 ALA A O 1
ATOM 1664 N N . LYS A 1 233 ? 35.542 26.687 71.174 1.00 13.17 233 LYS A N 1
ATOM 1665 C CA . LYS A 1 233 ? 35.913 25.329 70.782 1.00 13.33 233 LYS A CA 1
ATOM 1666 C C . LYS A 1 233 ? 36.057 24.324 71.922 1.00 12.78 233 LYS A C 1
ATOM 1667 O O . LYS A 1 233 ? 36.300 23.140 71.676 1.00 10.93 233 LYS A O 1
ATOM 1673 N N . TYR A 1 234 ? 35.910 24.786 73.160 1.00 10.94 234 TYR A N 1
ATOM 1674 C CA . TYR A 1 234 ? 36.065 23.910 74.320 1.00 11.43 234 TYR A CA 1
ATOM 1675 C C . TYR A 1 234 ? 34.781 23.860 75.151 1.00 10.54 234 TYR A C 1
ATOM 1676 O O . TYR A 1 234 ? 34.052 24.845 75.229 1.00 9.98 234 TYR A O 1
ATOM 1685 N N . PRO A 1 235 ? 34.502 22.707 75.792 1.00 11.94 235 PRO A N 1
ATOM 1686 C CA . PRO A 1 235 ? 33.320 22.426 76.621 1.00 11.70 235 PRO A CA 1
ATOM 1687 C C . PRO A 1 235 ? 32.761 23.489 77.562 1.00 12.05 235 PRO A C 1
ATOM 1688 O O . PRO A 1 235 ? 31.551 23.723 77.573 1.00 11.25 235 PRO A O 1
ATOM 1692 N N . GLY A 1 236 ? 33.619 24.110 78.366 1.00 10.78 236 GLY A N 1
ATOM 1693 C CA . GLY A 1 236 ? 33.145 25.123 79.295 1.00 9.43 236 GLY A CA 1
ATOM 1694 C C . GLY A 1 236 ? 32.620 26.372 78.609 1.00 9.40 236 GLY A C 1
ATOM 1695 O O . GLY A 1 236 ? 31.479 26.788 78.831 1.00 9.41 236 GLY A O 1
ATOM 1696 N N . SER A 1 237 ? 33.454 26.977 77.770 1.00 10.21 237 SER A N 1
ATOM 1697 C CA . SER A 1 237 ? 33.068 28.185 77.044 1.00 11.09 237 SER A CA 1
ATOM 1698 C C . SER A 1 237 ? 31.950 27.897 76.045 1.00 9.89 237 SER A C 1
ATOM 1699 O O . SER A 1 237 ? 31.092 28.745 75.802 1.00 10.10 237 SER A O 1
ATOM 1702 N N . PHE A 1 238 ? 31.970 26.702 75.465 1.00 8.95 238 PHE A N 1
ATOM 1703 C CA . PHE A 1 238 ? 30.950 26.293 74.501 1.00 9.12 238 PHE A CA 1
ATOM 1704 C C . PHE A 1 238 ? 29.583 26.240 75.188 1.00 9.70 238 PHE A C 1
ATOM 1705 O O . PHE A 1 238 ? 28.583 26.707 74.639 1.00 9.26 238 PHE A O 1
ATOM 1713 N N . HIS A 1 239 ? 29.549 25.676 76.393 1.00 9.44 239 HIS A N 1
ATOM 1714 C CA . HIS A 1 239 ? 28.308 25.568 77.162 1.00 9.47 239 HIS A CA 1
ATOM 1715 C C . HIS A 1 239 ? 27.699 26.955 77.378 1.00 9.56 239 HIS A C 1
ATOM 1716 O O . HIS A 1 239 ? 26.499 27.156 77.184 1.00 10.59 239 HIS A O 1
ATOM 1723 N N . VAL A 1 240 ? 28.537 27.907 77.778 1.00 8.14 240 VAL A N 1
ATOM 1724 C CA . VAL A 1 240 ? 28.094 29.275 78.026 1.00 9.45 240 VAL A CA 1
ATOM 1725 C C . VAL A 1 240 ? 27.486 29.911 76.772 1.00 10.29 240 VAL A C 1
ATOM 1726 O O . VAL A 1 240 ? 26.447 30.576 76.836 1.00 9.54 240 VAL A O 1
ATOM 1730 N N . LYS A 1 241 ? 28.135 29.702 75.634 1.00 7.57 241 LYS A N 1
ATOM 1731 C CA . LYS A 1 241 ? 27.667 30.271 74.375 1.00 8.91 241 LYS A CA 1
ATOM 1732 C C . LYS A 1 241 ? 26.343 29.697 73.878 1.00 8.69 241 LYS A C 1
ATOM 1733 O O . LYS A 1 241 ? 25.684 30.304 73.033 1.00 9.05 241 LYS A O 1
ATOM 1739 N N . LEU A 1 242 ? 25.945 28.534 74.386 1.00 10.23 242 LEU A N 1
ATOM 1740 C CA . LEU A 1 242 ? 24.673 27.951 73.969 1.00 8.80 242 LEU A CA 1
ATOM 1741 C C . LEU A 1 242 ? 23.529 28.885 74.370 1.00 10.82 242 LEU A C 1
ATOM 1742 O O . LEU A 1 242 ? 22.614 29.138 73.585 1.00 9.55 242 LEU A O 1
ATOM 1747 N N . TYR A 1 243 ? 23.591 29.404 75.594 1.00 9.95 243 TYR A N 1
ATOM 1748 C CA . TYR A 1 243 ? 22.563 30.317 76.090 1.00 10.27 243 TYR A CA 1
ATOM 1749 C C . TYR A 1 243 ? 22.603 31.621 75.312 1.00 11.27 243 TYR A C 1
ATOM 1750 O O . TYR A 1 243 ? 21.561 32.201 75.008 1.00 10.71 243 TYR A O 1
ATOM 1759 N N . ASP A 1 244 ? 23.810 32.089 75.005 1.00 10.29 244 ASP A N 1
ATOM 1760 C CA . ASP A 1 244 ? 23.959 33.330 74.258 1.00 11.05 244 ASP A CA 1
ATOM 1761 C C . ASP A 1 244 ? 23.226 33.243 72.932 1.00 11.26 244 ASP A C 1
ATOM 1762 O O . ASP A 1 244 ? 22.506 34.167 72.550 1.00 12.17 244 ASP A O 1
ATOM 1767 N N . TRP A 1 245 ? 23.396 32.125 72.234 1.00 9.66 245 TRP A N 1
ATOM 1768 C CA . TRP A 1 245 ? 22.752 31.976 70.942 1.00 10.49 245 TRP A CA 1
ATOM 1769 C C . TRP A 1 245 ? 21.281 31.597 70.953 1.00 9.95 245 TRP A C 1
ATOM 1770 O O . TRP A 1 245 ? 20.570 31.861 69.986 1.00 11.14 245 TRP A O 1
ATOM 1781 N N . LEU A 1 246 ? 20.806 30.995 72.035 1.00 10.59 246 LEU A N 1
ATOM 1782 C CA . LEU A 1 246 ? 19.383 30.675 72.106 1.00 9.59 246 LEU A CA 1
ATOM 1783 C C . LEU A 1 246 ? 18.662 32.017 72.204 1.00 11.33 246 LEU A C 1
ATOM 1784 O O . LEU A 1 246 ? 17.496 32.148 71.828 1.00 10.99 246 LEU A O 1
ATOM 1789 N N . TYR A 1 247 ? 19.389 33.012 72.701 1.00 10.25 247 TYR A N 1
ATOM 1790 C CA . TYR A 1 247 ? 18.883 34.372 72.869 1.00 11.35 247 TYR A CA 1
ATOM 1791 C C . TYR A 1 247 ? 19.051 35.194 71.587 1.00 12.34 247 TYR A C 1
ATOM 1792 O O . TYR A 1 247 ? 18.150 35.934 71.191 1.00 12.57 247 TYR A O 1
ATOM 1801 N N . ARG A 1 248 ? 20.208 35.056 70.943 1.00 11.68 248 ARG A N 1
ATOM 1802 C CA . ARG A 1 248 ? 20.511 35.811 69.726 1.00 12.53 248 ARG A CA 1
ATOM 1803 C C . ARG A 1 248 ? 19.899 35.283 68.435 1.00 13.54 248 ARG A C 1
ATOM 1804 O O . ARG A 1 248 ? 19.669 36.050 67.500 1.00 13.04 248 ARG A O 1
ATOM 1812 N N . ILE A 1 249 ? 19.644 33.983 68.366 1.00 12.67 249 ILE A N 1
ATOM 1813 C CA . ILE A 1 249 ? 19.085 33.424 67.144 1.00 14.13 249 ILE A CA 1
ATOM 1814 C C . ILE A 1 249 ? 17.826 34.188 66.736 1.00 13.39 249 ILE A C 1
ATOM 1815 O O . ILE A 1 249 ? 16.979 34.510 67.568 1.00 13.27 249 ILE A O 1
ATOM 1820 N N . ASN A 1 250 ? 17.728 34.499 65.449 1.00 13.40 250 ASN A N 1
ATOM 1821 C CA . ASN A 1 250 ? 16.590 35.237 64.924 1.00 14.68 250 ASN A CA 1
ATOM 1822 C C . ASN A 1 250 ? 16.243 34.740 63.523 1.00 14.63 250 ASN A C 1
ATOM 1823 O O . ASN A 1 250 ? 16.782 33.732 63.062 1.00 13.97 250 ASN A O 1
ATOM 1828 N N . GLU A 1 251 ? 15.353 35.456 62.844 1.00 15.12 251 GLU A N 1
ATOM 1829 C CA . GLU A 1 251 ? 14.938 35.060 61.504 1.00 16.54 251 GLU A CA 1
ATOM 1830 C C . GLU A 1 251 ? 16.091 34.900 60.520 1.00 15.99 251 GLU A C 1
ATOM 1831 O O . GLU A 1 251 ? 16.166 33.902 59.810 1.00 16.74 251 GLU A O 1
ATOM 1837 N N . ASN A 1 252 ? 16.987 35.879 60.474 1.00 16.86 252 ASN A N 1
ATOM 1838 C CA . ASN A 1 252 ? 18.110 35.820 59.543 1.00 17.35 252 ASN A CA 1
ATOM 1839 C C . ASN A 1 252 ? 19.011 34.619 59.798 1.00 16.36 252 ASN A C 1
ATOM 1840 O O . ASN A 1 252 ? 19.435 33.946 58.861 1.00 16.56 252 ASN A O 1
ATOM 1845 N N . VAL A 1 253 ? 19.309 34.354 61.067 1.00 15.76 253 VAL A N 1
ATOM 1846 C CA . VAL A 1 253 ? 20.170 33.226 61.413 1.00 13.88 253 VAL A CA 1
ATOM 1847 C C . VAL A 1 253 ? 19.519 31.905 61.014 1.00 13.67 253 VAL A C 1
ATOM 1848 O O . VAL A 1 253 ? 20.178 31.021 60.470 1.00 14.30 253 VAL A O 1
ATOM 1852 N N . ILE A 1 254 ? 18.222 31.773 61.269 1.00 13.23 254 ILE A N 1
ATOM 1853 C CA . ILE A 1 254 ? 17.510 30.551 60.909 1.00 13.70 254 ILE A CA 1
ATOM 1854 C C . ILE A 1 254 ? 17.515 30.386 59.390 1.00 14.06 254 ILE A C 1
ATOM 1855 O O . ILE A 1 254 ? 17.762 29.300 58.872 1.00 13.66 254 ILE A O 1
ATOM 1860 N N . ARG A 1 255 ? 17.254 31.480 58.682 1.00 15.55 255 ARG A N 1
ATOM 1861 C CA . ARG A 1 255 ? 17.228 31.462 57.223 1.00 17.66 255 ARG A CA 1
ATOM 1862 C C . ARG A 1 255 ? 18.561 31.020 56.626 1.00 17.92 255 ARG A C 1
ATOM 1863 O O . ARG A 1 255 ? 18.597 30.252 55.663 1.00 17.68 255 ARG A O 1
ATOM 1871 N N . THR A 1 256 ? 19.652 31.505 57.208 1.00 16.61 256 THR A N 1
ATOM 1872 C CA . THR A 1 256 ? 20.986 31.189 56.720 1.00 15.97 256 THR A CA 1
ATOM 1873 C C . THR A 1 256 ? 21.628 29.903 57.251 1.00 16.92 256 THR A C 1
ATOM 1874 O O . THR A 1 256 ? 22.498 29.337 56.588 1.00 15.36 256 THR A O 1
ATOM 1878 N N . TYR A 1 257 ? 21.204 29.433 58.424 1.00 14.19 257 TYR A N 1
ATOM 1879 C CA . TYR A 1 257 ? 21.792 28.223 59.006 1.00 14.76 257 TYR A CA 1
ATOM 1880 C C . TYR A 1 257 ? 20.937 26.959 59.045 1.00 14.33 257 TYR A C 1
ATOM 1881 O O . TYR A 1 257 ? 21.474 25.857 59.133 1.00 13.54 257 TYR A O 1
ATOM 1890 N N . ALA A 1 258 ? 19.619 27.106 58.992 1.00 14.35 258 ALA A N 1
ATOM 1891 C CA . ALA A 1 258 ? 18.740 25.944 59.067 1.00 14.81 258 ALA A CA 1
ATOM 1892 C C . ALA A 1 258 ? 19.012 24.856 58.031 1.00 16.12 258 ALA A C 1
ATOM 1893 O O . ALA A 1 258 ? 19.149 25.129 56.838 1.00 15.69 258 ALA A O 1
ATOM 1895 N N . LYS A 1 259 ? 19.101 23.619 58.513 1.00 15.07 259 LYS A N 1
ATOM 1896 C CA . LYS A 1 259 ? 19.313 22.448 57.668 1.00 17.31 259 LYS A CA 1
ATOM 1897 C C . LYS A 1 259 ? 18.233 21.458 58.090 1.00 16.88 259 LYS A C 1
ATOM 1898 O O . LYS A 1 259 ? 18.428 20.668 59.013 1.00 17.11 259 LYS A O 1
ATOM 1904 N N . VAL A 1 260 ? 17.088 21.517 57.418 1.00 16.10 260 VAL A N 1
ATOM 1905 C CA . VAL A 1 260 ? 15.965 20.650 57.745 1.00 16.15 260 VAL A CA 1
ATOM 1906 C C . VAL A 1 260 ? 15.139 20.354 56.498 1.00 17.84 260 VAL A C 1
ATOM 1907 O O . VAL A 1 260 ? 15.008 21.201 55.620 1.00 16.87 260 VAL A O 1
ATOM 1911 N N . ARG A 1 261 ? 14.580 19.152 56.425 1.00 18.39 261 ARG A N 1
ATOM 1912 C CA . ARG A 1 261 ? 13.771 18.775 55.275 1.00 21.68 261 ARG A CA 1
ATOM 1913 C C . ARG A 1 261 ? 12.689 17.780 55.660 1.00 22.16 261 ARG A C 1
ATOM 1914 O O . ARG A 1 261 ? 12.842 17.023 56.620 1.00 20.20 261 ARG A O 1
ATOM 1922 N N . GLU A 1 262 ? 11.587 17.792 54.917 1.00 22.47 262 GLU A N 1
ATOM 1923 C CA . GLU A 1 262 ? 10.511 16.851 55.180 1.00 25.17 262 GLU A CA 1
ATOM 1924 C C . GLU A 1 262 ? 10.870 15.583 54.4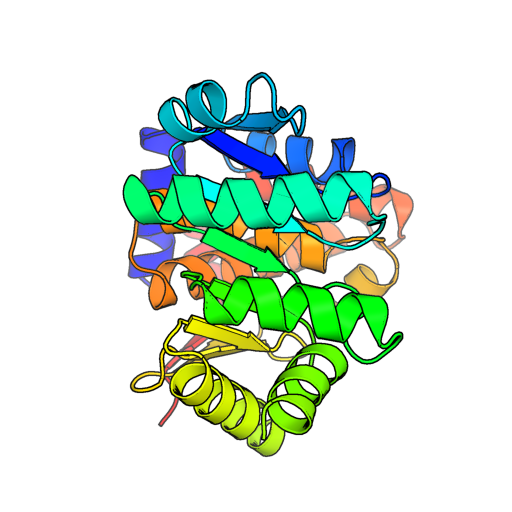23 1.00 27.48 262 GLU A C 1
ATOM 1925 O O . GLU A 1 262 ? 11.292 15.641 53.268 1.00 26.68 262 GLU A O 1
ATOM 1931 N N . VAL A 1 263 ? 10.704 14.442 55.078 1.00 29.90 263 VAL A N 1
ATOM 1932 C CA . VAL A 1 263 ? 11.040 13.156 54.481 1.00 34.46 263 VAL A CA 1
ATOM 1933 C C . VAL A 1 263 ? 9.849 12.428 53.865 1.00 37.68 263 VAL A C 1
ATOM 1934 O O . VAL A 1 263 ? 8.697 12.688 54.213 1.00 37.24 263 VAL A O 1
ATOM 1938 N N . GLU A 1 264 ? 10.153 11.520 52.939 1.00 41.61 264 GLU A N 1
ATOM 1939 C CA . GLU A 1 264 ? 9.151 10.711 52.249 1.00 44.99 264 GLU A CA 1
ATOM 1940 C C . GLU A 1 264 ? 8.301 11.538 51.292 1.00 46.10 264 GLU A C 1
ATOM 1941 O O . GLU A 1 264 ? 7.063 11.547 51.463 1.00 47.22 264 GLU A O 1
#

B-factor: mean 19.05, std 9.73, range [6.81, 60.76]

InterPro domains:
  IPR000417 Hydroxyethylthiazole kinase [MF_00228] (10-255)
  IPR000417 Hydroxyethylthiazole kinase [PF02110] (8-251)
  IPR000417 Hydroxyethylthiazole kinase [PIRSF000513] (5-262)
  IPR000417 Hydroxyethylthiazole kinase [PR01099] (16-23)
  IPR000417 Hydroxyethylthiazole kinase [PR01099] (29-50)
  IPR000417 Hydroxyethylthiazole kinase [PR01099] (60-68)
  IPR000417 Hydroxyethylthiazole kinase [PR01099] (86-103)
  IPR000417 Hydroxyethylthiazole kinase [PR01099] (116-130)
  IPR000417 Hydroxyethylthiazole kinase [PR01099] (161-178)
  IPR000417 Hydroxyethylthiazole kinase [TIGR00694] (8-254)
  IPR000417 Hydroxyethylthiazole kinase [cd01170] (8-247)
  IPR029056 Ribokinase-like [G3DSA:3.40.1190.20] (1-265)
  IPR029056 Ribokinase-like [SSF53613] (3-262)

Solvent-accessible surface area: 10756 Å² total; per-residue (Å²): 78,169,35,0,20,74,0,4,81,52,0,57,136,138,123,5,42,0,0,2,0,4,5,120,88,2,54,111,16,2,20,58,0,0,100,17,0,9,3,40,31,30,54,8,78,37,85,155,68,1,83,117,35,0,140,125,1,62,0,0,3,0,2,0,9,43,21,64,73,29,30,69,122,5,2,14,102,0,0,62,10,0,61,146,78,59,42,25,0,0,0,2,0,37,16,6,50,80,64,176,64,52,12,132,0,0,28,44,0,9,96,99,23,13,47,0,0,5,0,69,73,43,21,0,38,28,0,38,50,120,81,94,86,87,120,111,12,41,130,14,0,60,40,0,1,149,84,20,136,14,5,0,0,3,29,46,100,26,11,13,0,0,39,7,172,84,2,2,0,0,85,5,26,50,156,24,32,68,178,14,92,18,20,29,12,0,8,0,0,0,0,0,0,0,11,32,21,21,130,26,13,77,0,0,0,0,0,8,0,0,6,4,0,0,0,29,29,0,64,86,86,6,91,159,55,52,63,0,52,90,54,0,41,56,20,0,160,128,1,69,61,90,19,0,145,91,60,29,109,24,119,78,14,158